Protein AF-A0A3D0N4N7-F1 (afdb_monomer_lite)

Structure (mmCIF, N/CA/C/O backbone):
data_AF-A0A3D0N4N7-F1
#
_entry.id   AF-A0A3D0N4N7-F1
#
loop_
_atom_site.group_PDB
_atom_site.id
_atom_site.type_symbol
_atom_site.label_atom_id
_atom_site.label_alt_id
_atom_site.label_comp_id
_atom_site.label_asym_id
_atom_site.label_entity_id
_atom_site.label_seq_id
_atom_site.pdbx_PDB_ins_code
_atom_site.Cartn_x
_atom_site.Cartn_y
_atom_site.Cartn_z
_at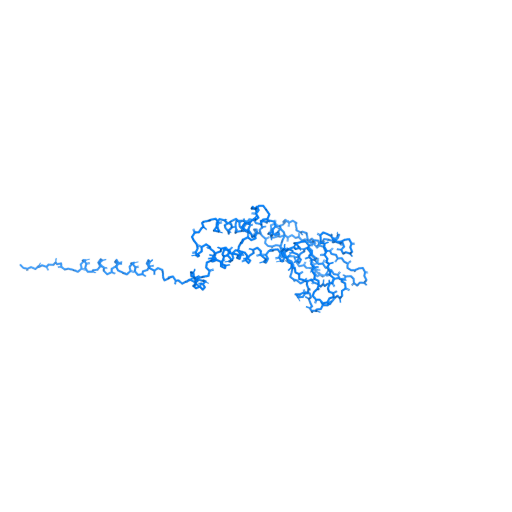om_site.occupancy
_atom_site.B_iso_or_equiv
_atom_site.auth_seq_id
_atom_site.auth_comp_id
_atom_site.auth_asym_id
_atom_site.auth_atom_id
_atom_site.pdbx_PDB_model_num
ATOM 1 N N . MET A 1 1 ? -36.348 54.448 50.457 1.00 44.03 1 MET A N 1
ATOM 2 C CA . MET A 1 1 ? -36.789 53.595 49.331 1.00 44.03 1 MET A CA 1
ATOM 3 C C . MET A 1 1 ? -35.968 53.940 48.103 1.00 44.03 1 MET A C 1
ATOM 5 O O . MET A 1 1 ? -36.076 55.054 47.623 1.00 44.03 1 MET A O 1
ATOM 9 N N . THR A 1 2 ? -35.112 53.029 47.652 1.00 40.22 2 THR A N 1
ATOM 10 C CA . THR A 1 2 ? -34.772 52.789 46.236 1.00 40.22 2 THR A CA 1
ATOM 11 C C . THR A 1 2 ? -33.813 51.602 46.227 1.00 40.22 2 THR A C 1
ATOM 13 O O . THR A 1 2 ? -32.597 51.731 46.335 1.00 40.22 2 THR A O 1
ATOM 16 N N . THR A 1 3 ? -34.396 50.410 46.176 1.00 48.34 3 THR A N 1
ATOM 17 C CA . THR A 1 3 ? -33.722 49.136 45.929 1.00 48.34 3 THR A CA 1
ATOM 18 C C . THR A 1 3 ? -33.143 49.154 44.516 1.00 48.34 3 THR A C 1
ATOM 20 O O . THR A 1 3 ? -33.767 48.731 43.548 1.00 48.34 3 THR A O 1
ATOM 23 N N . ARG A 1 4 ? -31.931 49.691 44.369 1.00 50.34 4 ARG A N 1
ATOM 24 C CA . ARG A 1 4 ? -31.127 49.483 43.166 1.00 50.34 4 ARG A CA 1
ATOM 25 C C . ARG A 1 4 ? -30.408 48.152 43.320 1.00 50.34 4 ARG A C 1
ATOM 27 O O . ARG A 1 4 ? -29.352 48.123 43.929 1.00 50.34 4 ARG A O 1
ATOM 34 N N . TRP A 1 5 ? -31.000 47.091 42.782 1.00 53.88 5 TRP A N 1
ATOM 35 C CA . TRP A 1 5 ? -30.352 45.943 42.127 1.00 53.88 5 TRP A CA 1
ATOM 36 C C . TRP A 1 5 ? -31.474 45.070 41.555 1.00 53.88 5 TRP A C 1
ATOM 38 O O . TRP A 1 5 ? -32.368 44.668 42.295 1.00 53.88 5 TRP A O 1
ATOM 48 N N . PRO A 1 6 ? -31.482 44.852 40.228 1.00 51.19 6 PRO A N 1
ATOM 49 C CA . PRO A 1 6 ? -31.057 43.525 39.777 1.00 51.19 6 PRO A CA 1
ATOM 50 C C . PRO A 1 6 ? -30.311 43.522 38.430 1.00 51.19 6 PRO A C 1
ATOM 52 O O . PRO A 1 6 ? -30.148 42.474 37.821 1.00 51.19 6 PRO A O 1
ATOM 55 N N . CYS A 1 7 ? -29.826 44.666 37.935 1.00 50.75 7 CYS A N 1
ATOM 56 C CA . CYS A 1 7 ? -29.287 44.727 36.567 1.00 50.75 7 CYS A CA 1
ATOM 57 C C . CYS A 1 7 ? -27.963 43.947 36.390 1.00 50.75 7 CYS A C 1
ATOM 59 O O . CYS A 1 7 ? -27.693 43.394 35.331 1.00 50.75 7 CYS A O 1
ATOM 61 N N . ARG A 1 8 ? -27.139 43.837 37.445 1.00 48.47 8 ARG A N 1
ATOM 62 C CA . ARG A 1 8 ? -25.826 43.167 37.364 1.00 48.47 8 ARG A CA 1
ATOM 63 C C . ARG A 1 8 ? -25.894 41.638 37.426 1.00 48.47 8 ARG A C 1
ATOM 65 O O . ARG A 1 8 ? -25.083 40.982 36.785 1.00 48.47 8 ARG A O 1
ATOM 72 N N . ILE A 1 9 ? -26.862 41.079 38.154 1.00 53.75 9 ILE A N 1
ATOM 73 C CA . ILE A 1 9 ? -27.014 39.621 38.297 1.00 53.75 9 ILE A CA 1
ATOM 74 C C . ILE A 1 9 ? -27.628 39.026 37.023 1.00 53.75 9 ILE A C 1
ATOM 76 O O . ILE A 1 9 ? -27.173 37.989 36.549 1.00 53.75 9 ILE A O 1
ATOM 80 N N . VAL A 1 10 ? -28.588 39.729 36.413 1.00 54.16 10 VAL A N 1
ATOM 81 C CA . VAL A 1 10 ? -29.215 39.307 35.149 1.00 54.16 10 VAL A CA 1
ATOM 82 C C . VAL A 1 10 ? -28.202 39.304 33.996 1.00 54.16 10 VAL A C 1
ATOM 84 O O . VAL A 1 10 ? -28.162 38.345 33.229 1.00 54.16 10 VAL A O 1
ATOM 87 N N . CYS A 1 11 ? -27.316 40.306 33.912 1.00 53.16 11 CYS A N 1
ATOM 88 C CA . CYS A 1 11 ? -26.261 40.330 32.892 1.00 53.16 11 CYS A CA 1
ATOM 89 C C . CYS A 1 11 ? -25.220 39.212 33.069 1.00 53.16 11 CYS A C 1
ATOM 91 O O . CYS A 1 11 ? -24.788 38.631 32.078 1.00 53.16 11 CYS A O 1
ATOM 93 N N . ALA A 1 12 ? -24.830 38.880 34.304 1.00 56.22 12 ALA A N 1
ATOM 94 C CA . ALA A 1 12 ? -23.861 37.810 34.557 1.00 56.22 12 ALA A CA 1
ATOM 95 C C . ALA A 1 12 ? -24.427 36.416 34.227 1.00 56.22 12 ALA A C 1
ATOM 97 O O . ALA A 1 12 ? -23.729 35.593 33.638 1.00 56.22 12 ALA A O 1
ATOM 98 N N . ALA A 1 13 ? -25.703 36.169 34.544 1.00 58.28 13 ALA A N 1
ATOM 99 C CA . ALA A 1 13 ? -26.378 34.917 34.206 1.00 58.28 13 ALA A CA 1
ATOM 100 C C . ALA A 1 13 ? -26.567 34.747 32.687 1.00 58.28 13 ALA A C 1
ATOM 102 O O . ALA A 1 13 ? -26.353 33.656 32.162 1.00 58.28 13 ALA A O 1
ATOM 103 N N . ALA A 1 14 ? -26.894 35.828 31.969 1.00 58.44 14 ALA A N 1
ATOM 104 C CA . ALA A 1 14 ? -27.000 35.809 30.511 1.00 58.44 14 ALA A CA 1
ATOM 105 C C . ALA A 1 14 ? -25.645 35.531 29.834 1.00 58.44 14 ALA A C 1
ATOM 107 O O . ALA A 1 14 ? -25.578 34.734 28.904 1.00 58.44 14 ALA A O 1
ATOM 108 N N . LEU A 1 15 ? -24.552 36.117 30.337 1.00 56.00 15 LEU A N 1
ATOM 109 C CA . LEU A 1 15 ? -23.195 35.857 29.839 1.00 56.00 15 LEU A CA 1
ATOM 110 C C . LEU A 1 15 ? -22.734 34.413 30.090 1.00 56.00 15 LEU A C 1
ATOM 112 O O . LEU A 1 15 ? -22.117 33.821 29.212 1.00 56.00 15 LEU A O 1
ATOM 116 N N . LEU A 1 16 ? -23.065 33.822 31.242 1.00 56.88 16 LEU A N 1
ATOM 117 C CA . LEU A 1 16 ? -22.752 32.417 31.537 1.00 56.88 16 LEU A CA 1
ATOM 118 C C . LEU A 1 16 ? -23.559 31.439 30.672 1.00 56.88 16 LEU A C 1
ATOM 120 O O . LEU A 1 16 ? -23.000 30.450 30.209 1.00 56.88 16 LEU A O 1
ATOM 124 N N . ALA A 1 17 ? -24.836 31.727 30.403 1.00 57.81 17 ALA A N 1
ATOM 125 C CA . ALA A 1 17 ? -25.653 30.917 29.498 1.00 57.81 17 ALA A CA 1
ATOM 126 C C . ALA A 1 17 ? -25.141 30.986 28.050 1.00 57.81 17 ALA A C 1
ATOM 128 O O . ALA A 1 17 ? -25.049 29.961 27.381 1.00 57.81 17 ALA A O 1
ATOM 129 N N . ILE A 1 18 ? -24.733 32.178 27.602 1.00 58.19 18 ILE A N 1
ATOM 130 C CA . ILE A 1 18 ? -24.148 32.401 26.276 1.00 58.19 18 ILE A CA 1
ATOM 131 C C . ILE A 1 18 ? -22.786 31.688 26.145 1.00 58.19 18 ILE A C 1
ATOM 133 O O . ILE A 1 18 ? -22.524 31.038 25.136 1.00 58.19 18 ILE A O 1
ATOM 137 N N . LEU A 1 19 ? -21.935 31.727 27.176 1.00 55.38 19 LEU A N 1
ATOM 138 C CA . LEU A 1 19 ? -20.660 30.995 27.193 1.00 55.38 19 LEU A CA 1
ATOM 139 C C . LEU A 1 19 ? -20.851 29.471 27.248 1.00 55.38 19 LEU A C 1
ATOM 141 O O . LEU A 1 19 ? -20.114 28.747 26.583 1.00 55.38 19 LEU A O 1
ATOM 145 N N . ALA A 1 20 ? -21.862 28.978 27.970 1.00 54.50 20 ALA A N 1
ATOM 146 C CA . ALA A 1 20 ? -22.206 27.557 27.986 1.00 54.50 20 ALA A CA 1
ATOM 147 C C . ALA A 1 20 ? -22.696 27.063 26.612 1.00 54.50 20 ALA A C 1
ATOM 149 O O . ALA A 1 20 ? -22.352 25.954 26.212 1.00 54.50 20 ALA A O 1
ATOM 150 N N . SER A 1 21 ? -23.420 27.896 25.853 1.00 51.69 21 SER A N 1
ATOM 151 C CA . SER A 1 21 ? -23.828 27.563 24.480 1.00 51.69 21 SER A CA 1
ATOM 152 C C . SER A 1 21 ? -22.679 27.551 23.465 1.00 51.69 21 SER A C 1
ATOM 154 O O . SER A 1 21 ? -22.793 26.854 22.467 1.00 51.69 21 SER A O 1
ATOM 156 N N . TYR A 1 22 ? -21.562 28.248 23.715 1.00 53.19 22 TYR A N 1
ATOM 157 C CA . TYR A 1 22 ? -20.349 28.118 22.888 1.00 53.19 22 TYR A CA 1
ATOM 158 C C . TYR A 1 22 ? -19.451 26.947 23.318 1.00 53.19 22 TYR A C 1
ATOM 160 O O . TYR A 1 22 ? -18.655 26.462 22.518 1.00 53.19 22 TYR A O 1
ATOM 168 N N . ALA A 1 23 ? -19.558 26.496 24.574 1.00 49.31 23 ALA A N 1
ATOM 169 C CA . ALA A 1 23 ? -18.849 25.318 25.080 1.00 49.31 23 ALA A CA 1
ATOM 170 C C . ALA A 1 23 ? -19.520 23.998 24.666 1.00 49.31 23 ALA A C 1
ATOM 172 O O . ALA A 1 23 ? -18.853 22.968 24.583 1.00 49.31 23 ALA A O 1
ATOM 173 N N . ALA A 1 24 ? -20.816 24.033 24.355 1.00 49.53 24 ALA A N 1
ATOM 174 C CA . ALA A 1 24 ? -21.457 23.014 23.543 1.00 49.53 24 ALA A CA 1
ATOM 175 C C . ALA A 1 24 ? -21.013 23.219 22.090 1.00 49.53 24 ALA A C 1
ATOM 177 O O . ALA A 1 24 ? -21.768 23.718 21.261 1.00 49.53 24 ALA A O 1
ATOM 178 N N . ALA A 1 25 ? -19.760 22.870 21.790 1.00 50.31 25 ALA A N 1
ATOM 179 C CA . ALA A 1 25 ? -19.397 22.546 20.424 1.00 50.31 25 ALA A CA 1
ATOM 180 C C . ALA A 1 25 ? -20.444 21.533 19.958 1.00 50.31 25 ALA A C 1
ATOM 182 O O . ALA A 1 25 ? -20.519 20.440 20.524 1.00 50.31 25 ALA A O 1
ATOM 183 N N . GLU A 1 26 ? -21.311 21.927 19.021 1.00 50.59 26 GLU A N 1
ATOM 184 C CA . GLU A 1 26 ? -22.154 20.963 18.332 1.00 50.59 26 GLU A CA 1
ATOM 185 C C . GLU A 1 26 ? -21.214 19.839 17.910 1.00 50.59 26 GLU A C 1
ATOM 187 O O . GLU A 1 26 ? -20.195 20.078 17.250 1.00 50.59 26 GLU A O 1
ATOM 192 N N . GLU A 1 27 ? -21.494 18.622 18.379 1.00 54.19 27 GLU A N 1
ATOM 193 C CA . GLU A 1 27 ? -20.862 17.454 17.805 1.00 54.19 27 GLU A CA 1
ATOM 194 C C . GLU A 1 27 ? -21.271 17.488 16.334 1.00 54.19 27 GLU A C 1
ATOM 196 O O . GLU A 1 27 ? -22.386 17.131 15.966 1.00 54.19 27 GLU A O 1
ATOM 201 N N . HIS A 1 28 ? -20.391 18.021 15.496 1.00 50.59 28 HIS A N 1
ATOM 202 C CA . HIS A 1 28 ? -20.440 17.886 14.057 1.00 50.59 28 HIS A CA 1
ATOM 203 C C . HIS A 1 28 ? -19.589 16.661 13.758 1.00 50.59 28 HIS A C 1
ATOM 205 O O . HIS A 1 28 ? -18.396 16.806 13.468 1.00 50.59 28 HIS A O 1
ATOM 211 N N . PRO A 1 29 ? -20.118 15.434 13.933 1.00 57.00 29 PRO A N 1
ATOM 212 C CA . PRO A 1 29 ? -19.314 14.259 13.717 1.00 57.00 29 PRO A CA 1
ATOM 213 C C . PRO A 1 29 ? -18.920 14.256 12.241 1.00 57.00 29 PRO A C 1
ATOM 215 O O . PRO A 1 29 ? -19.740 14.101 11.341 1.00 57.00 29 PRO A O 1
ATOM 218 N N . VAL A 1 30 ? -17.623 14.445 12.000 1.00 60.00 30 VAL A N 1
ATOM 219 C CA . VAL A 1 30 ? -16.996 14.382 10.671 1.00 60.00 30 VAL A CA 1
ATOM 220 C C . VAL A 1 30 ? -17.143 12.968 10.063 1.00 60.00 30 VAL A C 1
ATOM 222 O O . VAL A 1 30 ? -16.900 12.767 8.877 1.00 60.00 30 VAL A O 1
ATOM 225 N N . TYR A 1 31 ? -17.622 11.996 10.852 1.00 56.41 31 TYR A N 1
ATOM 226 C CA . TYR A 1 31 ? -17.944 10.628 10.455 1.00 56.41 31 TYR A CA 1
ATOM 227 C C . TYR A 1 31 ? -19.399 10.269 10.787 1.00 56.41 31 TYR A C 1
ATOM 229 O O . TYR A 1 31 ? -19.929 10.679 11.814 1.00 56.41 31 TYR A O 1
ATOM 237 N N . THR A 1 32 ? -20.034 9.454 9.938 1.00 63.34 32 THR A N 1
ATOM 238 C CA . THR A 1 32 ? -21.348 8.828 10.189 1.00 63.34 32 THR A CA 1
ATOM 239 C C . THR A 1 32 ? -21.446 8.248 11.599 1.00 63.34 32 THR A C 1
ATOM 241 O O . THR A 1 32 ? -20.482 7.641 12.071 1.00 63.34 32 THR A O 1
ATOM 244 N N . ALA A 1 33 ? -22.620 8.378 12.225 1.00 78.88 33 ALA A N 1
ATOM 245 C CA . ALA A 1 33 ? -22.931 7.749 13.505 1.00 78.88 33 ALA A CA 1
ATOM 246 C C . ALA A 1 33 ? -22.486 6.274 13.519 1.00 78.88 33 ALA A C 1
ATOM 248 O O . ALA A 1 33 ? -22.749 5.522 12.577 1.00 78.88 33 ALA A O 1
ATOM 249 N N . ILE A 1 34 ? -21.773 5.884 14.575 1.00 89.12 34 ILE A N 1
ATOM 250 C CA . ILE A 1 34 ? -21.367 4.499 14.808 1.00 89.12 34 ILE A CA 1
ATOM 251 C C . ILE A 1 34 ? -22.585 3.742 15.315 1.00 89.12 34 ILE A C 1
ATOM 253 O O . ILE A 1 34 ? -23.206 4.167 16.284 1.00 89.12 34 ILE A O 1
ATOM 257 N N . ASP A 1 35 ? -22.924 2.639 14.652 1.00 90.94 35 ASP A N 1
ATOM 258 C CA . ASP A 1 35 ? -24.013 1.764 15.072 1.00 90.94 35 ASP A CA 1
ATOM 259 C C . ASP A 1 35 ? -23.488 0.788 16.138 1.00 90.94 35 ASP A C 1
ATOM 261 O O . ASP A 1 35 ? -22.668 -0.076 15.804 1.00 90.94 35 ASP A O 1
ATOM 265 N N . PRO A 1 36 ? -23.933 0.880 17.407 1.00 88.12 36 PRO A N 1
ATOM 266 C CA . PRO A 1 36 ? -23.475 -0.027 18.456 1.00 88.12 36 PRO A CA 1
ATOM 267 C C . PRO A 1 36 ? -23.770 -1.499 18.143 1.00 88.12 36 PRO A C 1
ATOM 269 O O . PRO A 1 36 ? -23.021 -2.375 18.579 1.00 88.12 36 PRO A O 1
ATOM 272 N N . ALA A 1 37 ? -24.810 -1.786 17.347 1.00 94.19 37 ALA A N 1
ATOM 273 C CA . ALA A 1 37 ? -25.149 -3.148 16.941 1.00 94.19 37 ALA A CA 1
ATOM 274 C C . ALA A 1 37 ? -24.094 -3.774 16.010 1.00 94.19 37 ALA A C 1
ATOM 276 O O . ALA A 1 37 ? -24.042 -4.994 15.879 1.00 94.19 37 ALA A O 1
ATOM 277 N N . LYS A 1 38 ? -23.222 -2.956 15.403 1.00 95.62 38 LYS A N 1
ATOM 278 C CA . LYS A 1 38 ? -22.155 -3.384 14.484 1.00 95.62 38 LYS A CA 1
ATOM 279 C C . LYS A 1 38 ? -20.774 -3.452 15.127 1.00 95.62 38 LYS A C 1
ATOM 281 O O . LYS A 1 38 ? -19.783 -3.592 14.417 1.00 95.62 38 LYS A O 1
ATOM 286 N N . THR A 1 39 ? -20.685 -3.377 16.455 1.00 95.69 39 THR A N 1
ATOM 287 C CA . THR A 1 39 ? -19.398 -3.393 17.173 1.00 95.69 39 THR A CA 1
ATOM 288 C C . THR A 1 39 ? -18.509 -4.567 16.750 1.00 95.69 39 THR A C 1
ATOM 290 O O . THR A 1 39 ? -17.358 -4.345 16.384 1.00 95.69 39 THR A O 1
ATOM 293 N N . ALA A 1 40 ? -19.070 -5.778 16.659 1.00 97.44 40 ALA A N 1
ATOM 294 C CA . ALA A 1 40 ? -18.336 -6.963 16.210 1.00 97.44 40 ALA A CA 1
ATOM 295 C C . ALA A 1 40 ? -17.802 -6.842 14.765 1.00 97.44 40 ALA A C 1
ATOM 297 O O . ALA A 1 40 ? -16.711 -7.321 14.468 1.00 97.44 40 ALA A O 1
ATOM 298 N N . GLU A 1 41 ? -18.529 -6.170 13.862 1.00 97.38 41 GLU A N 1
ATOM 299 C CA . GLU A 1 41 ? -18.053 -5.915 12.493 1.00 97.38 41 GLU A CA 1
ATOM 300 C C . GLU A 1 41 ? -16.849 -4.959 12.494 1.00 97.38 41 GLU A C 1
ATOM 302 O O . GLU A 1 41 ? -15.910 -5.139 11.719 1.00 97.38 41 GLU A O 1
ATOM 307 N N . TYR A 1 42 ? -16.859 -3.939 13.360 1.00 97.25 42 TYR A N 1
ATOM 308 C CA . TYR A 1 42 ? -15.752 -2.985 13.469 1.00 97.25 42 TYR A CA 1
ATOM 309 C C . TYR A 1 42 ? -14.501 -3.611 14.079 1.00 97.25 42 TYR A C 1
ATOM 311 O O . TYR A 1 42 ? -13.403 -3.326 13.606 1.00 97.25 42 TYR A O 1
ATOM 319 N N . GLU A 1 43 ? -14.663 -4.466 15.089 1.00 98.00 43 GLU A N 1
ATOM 320 C CA . GLU A 1 43 ? -13.559 -5.232 15.672 1.00 98.00 43 GLU A CA 1
ATOM 321 C C . GLU A 1 43 ? -12.969 -6.200 14.641 1.00 98.00 43 GLU A C 1
ATOM 323 O O . GLU A 1 43 ? -11.756 -6.195 14.426 1.00 98.00 43 GLU A O 1
ATOM 328 N N . SER A 1 44 ? -13.821 -6.931 13.911 1.00 98.25 44 SER A N 1
ATOM 329 C CA . SER A 1 44 ? -13.375 -7.851 12.860 1.00 98.25 44 SER A CA 1
ATOM 330 C C . SER A 1 44 ? -12.614 -7.137 11.736 1.00 98.25 44 SER A C 1
ATOM 332 O O . SER A 1 44 ? -11.565 -7.601 11.288 1.00 98.25 44 SER A O 1
ATOM 334 N N . ALA A 1 45 ? -13.060 -5.941 11.336 1.00 97.38 45 ALA A N 1
ATOM 335 C CA . ALA A 1 45 ? -12.398 -5.145 10.301 1.00 97.38 45 ALA A CA 1
ATOM 336 C C . ALA A 1 45 ? -10.956 -4.723 10.654 1.00 97.38 45 ALA A C 1
ATOM 338 O O . ALA A 1 45 ? -10.180 -4.376 9.757 1.00 97.38 45 ALA A O 1
ATOM 339 N N . VAL A 1 46 ? -10.586 -4.728 11.939 1.00 98.38 46 VAL A N 1
ATOM 340 C CA . VAL A 1 46 ? -9.245 -4.340 12.400 1.00 98.38 46 VAL A CA 1
ATOM 341 C C . VAL A 1 46 ? -8.401 -5.514 12.888 1.00 98.38 46 VAL A C 1
ATOM 343 O O . VAL A 1 46 ? -7.211 -5.317 13.123 1.00 98.38 46 VAL A O 1
ATOM 346 N N . GLU A 1 47 ? -8.948 -6.730 12.979 1.00 98.38 47 GLU A N 1
ATOM 347 C CA . GLU A 1 47 ? -8.238 -7.923 13.473 1.00 98.38 47 GLU A CA 1
ATOM 348 C C . GLU A 1 47 ? -6.853 -8.085 12.841 1.00 98.38 47 GLU A C 1
ATOM 350 O O . GLU A 1 47 ? -5.855 -8.242 13.544 1.00 98.38 47 GLU A O 1
ATOM 355 N N . ARG A 1 48 ? -6.769 -7.967 11.509 1.00 98.38 48 ARG A N 1
ATOM 356 C CA . ARG A 1 48 ? -5.510 -8.156 10.781 1.00 98.38 48 ARG A CA 1
ATOM 357 C C . ARG A 1 48 ? -4.443 -7.138 11.170 1.00 98.38 48 ARG A C 1
ATOM 359 O O . ARG A 1 48 ? -3.314 -7.542 11.415 1.00 98.38 48 ARG A O 1
ATOM 366 N N . VAL A 1 49 ? -4.778 -5.845 11.213 1.00 98.38 49 VAL A N 1
ATOM 367 C CA . VAL A 1 49 ? -3.804 -4.792 11.562 1.00 98.38 49 VAL A CA 1
ATOM 368 C C . VAL A 1 49 ? -3.450 -4.836 13.048 1.00 98.38 49 VAL A C 1
ATOM 370 O O . VAL A 1 49 ? -2.314 -4.576 13.427 1.00 98.38 49 VAL A O 1
ATOM 373 N N . MET A 1 50 ? -4.400 -5.240 13.890 1.00 98.56 50 MET A N 1
ATOM 374 C CA . MET A 1 50 ? -4.191 -5.398 15.324 1.00 98.56 50 MET A CA 1
ATOM 375 C C . MET A 1 50 ? -3.296 -6.585 15.676 1.00 98.56 50 MET A C 1
ATOM 377 O O . MET A 1 50 ? -2.583 -6.523 16.675 1.00 98.56 50 MET A O 1
ATOM 381 N N . ALA A 1 51 ? -3.301 -7.630 14.847 1.00 98.44 51 ALA A N 1
ATOM 382 C CA . ALA A 1 51 ? -2.418 -8.782 14.986 1.00 98.44 51 ALA A CA 1
ATOM 383 C C . ALA A 1 51 ? -0.963 -8.504 14.559 1.00 98.44 51 ALA A C 1
ATOM 385 O O . ALA A 1 51 ? -0.079 -9.287 14.899 1.00 98.44 51 ALA A O 1
ATOM 386 N N . MET A 1 52 ? -0.699 -7.416 13.828 1.00 98.44 52 MET A N 1
ATOM 387 C CA . MET A 1 52 ? 0.653 -7.033 13.405 1.00 98.44 52 MET A CA 1
ATOM 388 C C . MET A 1 52 ? 1.446 -6.417 14.557 1.00 98.44 52 MET A C 1
ATOM 390 O O . MET A 1 52 ? 0.885 -5.730 15.418 1.00 98.44 52 MET A O 1
ATOM 394 N N . SER A 1 53 ? 2.773 -6.554 14.534 1.00 98.62 53 SER A N 1
ATOM 395 C CA . SER A 1 53 ? 3.625 -5.688 15.359 1.00 98.62 53 SER A CA 1
ATOM 396 C C . SER A 1 53 ? 3.509 -4.226 14.900 1.00 98.62 53 SER A C 1
ATOM 398 O O . SER A 1 53 ? 3.031 -3.939 13.800 1.00 98.62 53 SER A O 1
ATOM 400 N N . ASP A 1 54 ? 3.919 -3.273 15.741 1.00 98.56 54 ASP A N 1
ATOM 401 C CA . ASP A 1 54 ? 3.973 -1.862 15.326 1.00 98.56 54 ASP A CA 1
ATOM 402 C C . ASP A 1 54 ? 4.915 -1.672 14.130 1.00 98.56 54 ASP A C 1
ATOM 404 O O . ASP A 1 54 ? 4.583 -0.950 13.196 1.00 98.56 54 ASP A O 1
ATOM 408 N N . GLU A 1 55 ? 6.047 -2.377 14.120 1.00 97.75 55 GLU A N 1
ATOM 409 C CA . GLU A 1 55 ? 7.011 -2.357 13.019 1.00 97.75 55 GLU A CA 1
ATOM 410 C C . GLU A 1 55 ? 6.415 -2.913 11.717 1.00 97.75 55 GLU A C 1
ATOM 412 O O . GLU A 1 55 ? 6.506 -2.261 10.677 1.00 97.75 55 GLU A O 1
ATOM 417 N N . GLU A 1 56 ? 5.741 -4.068 11.769 1.00 98.00 56 GLU A N 1
ATOM 418 C CA . GLU A 1 56 ? 5.094 -4.670 10.597 1.00 98.00 56 GLU A CA 1
ATOM 419 C C . GLU A 1 56 ? 4.009 -3.742 10.042 1.00 98.00 56 GLU A C 1
ATOM 421 O O . GLU A 1 56 ? 4.010 -3.449 8.847 1.00 98.00 56 GLU A O 1
ATOM 426 N N . MET A 1 57 ? 3.127 -3.212 10.894 1.00 98.25 57 MET A N 1
ATOM 427 C CA . MET A 1 57 ? 2.101 -2.252 10.476 1.00 98.25 57 MET A CA 1
ATOM 428 C C . MET A 1 57 ? 2.731 -1.021 9.812 1.00 98.25 57 MET A C 1
ATOM 430 O O . MET A 1 57 ? 2.300 -0.603 8.735 1.00 98.25 57 MET A O 1
ATOM 434 N N . LEU A 1 58 ? 3.754 -0.434 10.439 1.00 97.12 58 LEU A N 1
ATOM 435 C CA . LEU A 1 58 ? 4.401 0.776 9.938 1.00 97.12 58 LEU A CA 1
ATOM 436 C C . LEU A 1 58 ? 5.227 0.526 8.672 1.00 97.12 58 LEU A C 1
ATOM 438 O O . LEU A 1 58 ? 5.476 1.483 7.938 1.00 97.12 58 LEU A O 1
ATOM 442 N N . SER A 1 59 ? 5.622 -0.714 8.370 1.00 95.75 59 SER A N 1
ATOM 443 C CA . SER A 1 59 ? 6.319 -1.059 7.120 1.00 95.75 59 SER A CA 1
ATOM 444 C C . SER A 1 59 ? 5.466 -0.799 5.868 1.00 95.75 59 SER A C 1
ATOM 446 O O . SER A 1 59 ? 6.009 -0.465 4.819 1.00 95.75 59 SER A O 1
ATOM 448 N N . TYR A 1 60 ? 4.131 -0.813 5.997 1.00 96.69 60 TYR A N 1
ATOM 449 C CA . TYR A 1 60 ? 3.202 -0.431 4.925 1.00 96.69 60 TYR A CA 1
ATOM 450 C C . TYR A 1 60 ? 3.140 1.087 4.678 1.00 96.69 60 TYR A C 1
ATOM 452 O O . TYR A 1 60 ? 2.424 1.546 3.786 1.00 96.69 60 TYR A O 1
ATOM 460 N N . TYR A 1 61 ? 3.867 1.894 5.455 1.00 93.88 61 TYR A N 1
ATOM 461 C CA . TYR A 1 61 ? 4.070 3.308 5.160 1.00 93.88 61 TYR A CA 1
ATOM 462 C C . TYR A 1 61 ? 5.444 3.488 4.480 1.00 93.88 61 TYR A C 1
ATOM 464 O O . TYR A 1 61 ? 6.466 3.461 5.175 1.00 93.88 61 TYR A O 1
ATOM 472 N N . PRO A 1 62 ? 5.486 3.642 3.142 1.00 90.69 62 PRO A N 1
ATOM 473 C CA . PRO A 1 62 ? 6.717 3.597 2.352 1.00 90.69 62 PRO A CA 1
ATOM 474 C C . PRO A 1 62 ? 7.600 4.823 2.594 1.00 90.69 62 PRO A C 1
ATOM 476 O O . PRO A 1 62 ? 7.092 5.935 2.703 1.00 90.69 62 PRO A O 1
ATOM 479 N N . GLU A 1 63 ? 8.921 4.634 2.620 1.00 87.06 63 GLU A N 1
ATOM 480 C CA . GLU A 1 63 ? 9.900 5.710 2.869 1.00 87.06 63 GLU A CA 1
ATOM 481 C C . GLU A 1 63 ? 9.900 6.799 1.796 1.00 87.06 63 GLU A C 1
ATOM 483 O O . GLU A 1 63 ? 10.089 7.976 2.087 1.00 87.06 63 GLU A O 1
ATOM 488 N N . LEU A 1 64 ? 9.636 6.411 0.551 1.00 85.69 64 LEU A N 1
ATOM 489 C CA . LEU A 1 64 ? 9.453 7.331 -0.559 1.00 85.69 64 LEU A CA 1
ATOM 490 C C . LEU A 1 64 ? 7.963 7.516 -0.853 1.00 85.69 64 LEU A C 1
ATOM 492 O O . LEU A 1 64 ? 7.156 6.629 -0.555 1.00 85.69 64 LEU A O 1
ATOM 496 N N . PRO A 1 65 ? 7.565 8.646 -1.465 1.00 85.56 65 PRO A N 1
ATOM 497 C CA . PRO A 1 65 ? 6.225 8.776 -2.013 1.00 85.56 65 PRO A CA 1
ATOM 498 C C . PRO A 1 65 ? 5.888 7.658 -2.993 1.00 85.56 65 PRO A C 1
ATOM 500 O O . PRO A 1 65 ? 6.737 6.924 -3.482 1.00 85.56 65 PRO A O 1
ATOM 503 N N . PHE A 1 66 ? 4.617 7.541 -3.327 1.00 89.50 66 PHE A N 1
ATOM 504 C CA . PHE A 1 66 ? 4.152 6.510 -4.239 1.00 89.50 66 PHE A CA 1
ATOM 505 C C . PHE A 1 66 ? 3.912 7.063 -5.643 1.00 89.50 66 PHE A C 1
ATOM 507 O O . PHE A 1 66 ? 3.663 8.254 -5.839 1.00 89.50 66 PHE A O 1
ATOM 514 N N . ILE A 1 67 ? 3.918 6.164 -6.623 1.00 89.00 67 ILE A N 1
ATOM 515 C CA . ILE A 1 67 ? 3.519 6.456 -7.998 1.00 89.00 67 ILE A CA 1
ATOM 516 C C . ILE A 1 67 ? 2.087 5.960 -8.195 1.00 89.00 67 ILE A C 1
ATOM 518 O O . ILE A 1 67 ? 1.692 4.939 -7.646 1.00 89.00 67 ILE A O 1
ATOM 522 N N . ILE A 1 68 ? 1.271 6.735 -8.915 1.00 88.56 68 ILE A N 1
ATOM 523 C CA . ILE A 1 68 ? -0.150 6.425 -9.153 1.00 88.56 68 ILE A CA 1
ATOM 524 C C . ILE A 1 68 ? -0.353 5.695 -10.477 1.00 88.56 68 ILE A C 1
ATOM 526 O O . ILE A 1 68 ? -1.184 4.788 -10.567 1.00 88.56 68 ILE A O 1
ATOM 530 N N . TYR A 1 69 ? 0.365 6.129 -11.506 1.00 90.62 69 TYR A N 1
ATOM 531 C CA . TYR A 1 69 ? 0.181 5.667 -12.872 1.00 90.62 69 TYR A CA 1
ATOM 532 C C . TYR A 1 69 ? 1.335 4.753 -13.243 1.00 90.62 69 TYR A C 1
ATOM 534 O O . TYR A 1 69 ? 2.489 5.174 -13.281 1.00 90.62 69 TYR A O 1
ATOM 542 N N . THR A 1 70 ? 1.035 3.482 -13.484 1.00 92.69 70 THR A N 1
ATOM 543 C CA . THR A 1 70 ? 2.022 2.495 -13.925 1.00 92.69 70 THR A CA 1
ATOM 544 C C . THR A 1 70 ? 1.318 1.439 -14.759 1.00 92.69 70 THR A C 1
ATOM 546 O O . THR A 1 70 ? 0.355 0.808 -14.322 1.00 92.69 70 THR A O 1
ATOM 549 N N . GLU A 1 71 ? 1.780 1.280 -15.993 1.00 94.19 71 GLU A N 1
ATOM 550 C CA . GLU A 1 71 ? 1.268 0.283 -16.927 1.00 94.19 71 GLU A CA 1
ATOM 551 C C . GLU A 1 71 ? 1.829 -1.104 -16.609 1.00 94.19 71 GLU A C 1
ATOM 553 O O . GLU A 1 71 ? 2.887 -1.241 -15.991 1.00 94.19 71 GLU A O 1
ATOM 558 N N . CYS A 1 72 ? 1.133 -2.148 -17.056 1.00 95.69 72 CYS A N 1
ATOM 559 C CA . CYS A 1 72 ? 1.652 -3.505 -16.965 1.00 95.69 72 CYS A CA 1
ATOM 560 C C . CYS A 1 72 ? 2.781 -3.689 -17.993 1.00 95.69 72 CYS A C 1
ATOM 562 O O . CYS A 1 72 ? 2.499 -3.555 -19.184 1.00 95.69 72 CYS A O 1
ATOM 564 N N . PRO A 1 73 ? 4.003 -4.074 -17.578 1.00 95.31 73 PRO A N 1
ATOM 565 C CA . PRO A 1 73 ? 5.128 -4.259 -18.498 1.00 95.31 73 PRO A CA 1
ATOM 566 C C . PRO A 1 73 ? 4.946 -5.442 -19.462 1.00 95.31 73 PRO A C 1
ATOM 568 O O . PRO A 1 73 ? 5.694 -5.559 -20.423 1.00 95.31 73 PRO A O 1
ATOM 571 N N . ASN A 1 74 ? 3.962 -6.317 -19.214 1.00 96.00 74 ASN A N 1
ATOM 572 C CA . ASN A 1 74 ? 3.683 -7.482 -20.054 1.00 96.00 74 ASN A CA 1
ATOM 573 C C . ASN A 1 74 ? 2.684 -7.198 -21.184 1.00 96.00 74 ASN A C 1
ATOM 575 O O . ASN A 1 74 ? 2.892 -7.628 -22.309 1.00 96.00 74 ASN A O 1
ATOM 579 N N . CYS A 1 75 ? 1.559 -6.538 -20.883 1.00 94.81 75 CYS A N 1
ATOM 580 C CA . CYS A 1 75 ? 0.457 -6.396 -21.845 1.00 94.81 75 CYS A CA 1
ATOM 581 C C . CYS A 1 75 ? 0.105 -4.958 -22.212 1.00 94.81 75 CYS A C 1
ATOM 583 O O . CYS A 1 75 ? -0.708 -4.772 -23.112 1.00 94.81 75 CYS A O 1
ATOM 585 N N . TYR A 1 76 ? 0.631 -3.957 -21.492 1.00 92.19 76 TYR A N 1
ATOM 586 C CA . TYR A 1 76 ? 0.269 -2.545 -21.679 1.00 92.19 76 TYR A CA 1
ATOM 587 C C . TYR A 1 76 ? -1.248 -2.268 -21.621 1.00 92.19 76 TYR A C 1
ATOM 589 O O . TYR A 1 76 ? -1.738 -1.266 -22.130 1.00 92.19 76 TYR A O 1
ATOM 597 N N . GLY A 1 77 ? -2.010 -3.165 -20.985 1.00 87.44 77 GLY A N 1
ATOM 598 C CA . GLY A 1 77 ? -3.460 -3.067 -20.882 1.00 87.44 77 GLY A CA 1
ATOM 599 C C . GLY A 1 77 ? -3.909 -1.912 -19.987 1.00 87.44 77 GLY A C 1
ATOM 600 O O . GLY A 1 77 ? -3.307 -1.638 -18.946 1.00 87.44 77 GLY A O 1
ATOM 601 N N . GLY A 1 78 ? -5.018 -1.281 -20.373 1.00 85.69 78 GLY A N 1
ATOM 602 C CA . GLY A 1 78 ? -5.588 -0.110 -19.709 1.00 85.69 78 GLY A CA 1
ATOM 603 C C . GLY A 1 78 ? -5.283 1.193 -20.442 1.00 85.69 78 GLY A C 1
ATOM 604 O O . GLY A 1 78 ? -4.814 1.195 -21.574 1.00 85.69 78 GLY A O 1
ATOM 605 N N . SER A 1 79 ? -5.600 2.316 -19.801 1.00 83.62 79 SER A N 1
ATOM 606 C CA . SER A 1 79 ? -5.337 3.652 -20.336 1.00 83.62 79 SER A CA 1
ATOM 607 C C . SER A 1 79 ? -4.501 4.438 -19.331 1.00 83.62 79 SER A C 1
ATOM 609 O O . SER A 1 79 ? -4.897 4.576 -18.169 1.00 83.62 79 SER A O 1
ATOM 611 N N . ASN A 1 80 ? -3.341 4.932 -19.776 1.00 83.50 80 ASN A N 1
ATOM 612 C CA . ASN A 1 80 ? -2.442 5.801 -19.009 1.00 83.50 80 ASN A CA 1
ATOM 613 C C . ASN A 1 80 ? -2.031 5.231 -17.635 1.00 83.50 80 ASN A C 1
ATOM 615 O O . ASN A 1 80 ? -1.946 5.966 -16.651 1.00 83.50 80 ASN A O 1
ATOM 619 N N . GLY A 1 81 ? -1.854 3.909 -17.523 1.00 86.44 81 GLY A N 1
ATOM 620 C CA . GLY A 1 81 ? -1.421 3.258 -16.279 1.00 86.44 81 GLY A CA 1
ATOM 621 C C . GLY A 1 81 ? -2.377 3.385 -15.082 1.00 86.44 81 GLY A C 1
ATOM 622 O O . GLY A 1 81 ? -1.994 3.051 -13.959 1.00 86.44 81 GLY A O 1
ATOM 623 N N . ASN A 1 82 ? -3.610 3.869 -15.269 1.00 89.12 82 ASN A N 1
ATOM 624 C CA . ASN A 1 82 ? -4.539 4.090 -14.163 1.00 89.12 82 ASN A CA 1
ATOM 625 C C . ASN A 1 82 ? -5.280 2.801 -13.776 1.00 89.12 82 ASN A C 1
ATOM 627 O O . ASN A 1 82 ? -6.021 2.229 -14.575 1.00 89.12 82 ASN A O 1
ATOM 631 N N . GLY A 1 83 ? -5.100 2.351 -12.531 1.00 91.38 83 GLY A N 1
ATOM 632 C CA . GLY A 1 83 ? -5.825 1.199 -11.983 1.00 91.38 83 GLY A CA 1
ATOM 633 C C . GLY A 1 83 ? -5.517 -0.131 -12.683 1.00 91.38 83 GLY A C 1
ATOM 634 O O . GLY A 1 83 ? -6.368 -1.019 -12.699 1.00 91.38 83 GLY A O 1
ATOM 635 N N . VAL A 1 84 ? -4.328 -0.256 -13.287 1.00 95.81 84 VAL A N 1
ATOM 636 C CA . VAL A 1 84 ? -3.889 -1.441 -14.046 1.00 95.81 84 VAL A CA 1
ATOM 637 C C . VAL A 1 84 ? -3.411 -2.568 -13.128 1.00 95.81 84 VAL A C 1
ATOM 639 O O . VAL A 1 84 ? -3.765 -3.732 -13.330 1.00 95.81 84 VAL A O 1
ATOM 642 N N . LEU A 1 85 ? -2.603 -2.218 -12.126 1.00 97.12 85 LEU A N 1
ATOM 643 C CA . LEU A 1 85 ? -1.992 -3.149 -11.180 1.00 97.12 85 LEU A CA 1
ATOM 644 C C . LEU A 1 85 ? -2.795 -3.155 -9.874 1.00 97.12 85 LEU A C 1
ATOM 646 O O . LEU A 1 85 ? -2.955 -2.115 -9.232 1.00 97.12 85 LEU A O 1
ATOM 650 N N . THR A 1 86 ? -3.305 -4.328 -9.512 1.00 97.38 86 THR A N 1
ATOM 651 C CA . THR A 1 86 ? -4.075 -4.618 -8.293 1.00 97.38 86 THR A CA 1
ATOM 652 C C . THR A 1 86 ? -3.196 -5.307 -7.254 1.00 97.38 86 THR A C 1
ATOM 654 O O . THR A 1 86 ? -2.121 -5.802 -7.589 1.00 97.38 86 THR A O 1
ATOM 657 N N . TRP A 1 87 ? -3.637 -5.314 -6.000 1.00 98.19 87 TRP A N 1
ATOM 658 C CA . TRP A 1 87 ? -2.854 -5.766 -4.853 1.00 98.19 87 TRP A CA 1
ATOM 659 C C . TRP A 1 87 ? -3.776 -6.308 -3.750 1.00 98.19 87 TRP A C 1
ATOM 661 O O . TRP A 1 87 ? -4.931 -5.887 -3.662 1.00 98.19 87 TRP A O 1
ATOM 671 N N . SER A 1 88 ? -3.263 -7.216 -2.914 1.00 97.50 88 SER A N 1
ATOM 672 C CA . SER A 1 88 ? -3.929 -7.702 -1.697 1.00 97.50 88 SER A CA 1
ATOM 673 C C . SER A 1 88 ? -2.940 -7.782 -0.534 1.00 97.50 88 SER A C 1
ATOM 675 O O . SER A 1 88 ? -1.775 -8.130 -0.726 1.00 97.50 88 SER A O 1
ATOM 677 N N . ILE A 1 89 ? -3.440 -7.559 0.683 1.00 97.38 89 ILE A N 1
ATOM 678 C CA . ILE A 1 89 ? -2.684 -7.716 1.931 1.00 97.38 89 ILE A CA 1
ATOM 679 C C . ILE A 1 89 ? -2.190 -9.154 2.163 1.00 97.38 89 ILE A C 1
ATOM 681 O O . ILE A 1 89 ? -1.211 -9.361 2.876 1.00 97.38 89 ILE A O 1
ATOM 685 N N . ASP A 1 90 ? -2.824 -10.150 1.540 1.00 97.75 90 ASP A N 1
ATOM 686 C CA . ASP A 1 90 ? -2.421 -11.561 1.659 1.00 97.75 90 ASP A CA 1
ATOM 687 C C . ASP A 1 90 ? -1.128 -11.869 0.895 1.00 97.75 90 ASP A C 1
ATOM 689 O O . ASP A 1 90 ? -0.415 -12.823 1.204 1.00 97.75 90 ASP A O 1
ATOM 693 N N . ARG A 1 91 ? -0.822 -11.057 -0.121 1.00 97.88 91 ARG A N 1
ATOM 694 C CA . ARG A 1 91 ? 0.382 -11.162 -0.946 1.00 97.88 91 ARG A CA 1
ATOM 695 C C . ARG A 1 91 ? 1.029 -9.778 -1.030 1.00 97.88 91 ARG A C 1
ATOM 697 O O . ARG A 1 91 ? 1.006 -9.149 -2.087 1.00 97.88 91 ARG A O 1
ATOM 704 N N . PRO A 1 92 ? 1.602 -9.280 0.081 1.00 97.25 92 PRO A N 1
ATOM 705 C CA . PRO A 1 92 ? 1.933 -7.870 0.222 1.00 97.25 92 PRO A CA 1
ATOM 706 C C . PRO A 1 92 ? 3.020 -7.401 -0.744 1.00 97.25 92 PRO A C 1
ATOM 708 O O . PRO A 1 92 ? 3.073 -6.210 -1.009 1.00 97.25 92 PRO A O 1
ATOM 711 N N . ASN A 1 93 ? 3.821 -8.298 -1.323 1.00 97.56 93 ASN A N 1
ATOM 712 C CA . ASN A 1 93 ? 4.858 -7.958 -2.303 1.00 97.56 93 ASN A CA 1
ATOM 713 C C . ASN A 1 93 ? 4.469 -8.299 -3.752 1.00 97.56 93 ASN A C 1
ATOM 715 O O . ASN A 1 93 ? 5.332 -8.316 -4.624 1.00 97.56 93 ASN A O 1
ATOM 719 N N . GLU A 1 94 ? 3.192 -8.588 -4.030 1.00 98.50 94 GLU A N 1
ATOM 720 C CA . GLU A 1 94 ? 2.731 -8.974 -5.367 1.00 98.50 94 GLU A CA 1
ATOM 721 C C . GLU A 1 94 ? 1.783 -7.940 -5.979 1.00 98.50 94 GLU A C 1
ATOM 723 O O . GLU A 1 94 ? 0.796 -7.521 -5.374 1.00 98.50 94 GLU A O 1
ATOM 728 N N . LEU A 1 95 ? 2.049 -7.572 -7.231 1.00 98.44 95 LEU A N 1
ATOM 729 C CA . LEU A 1 95 ? 1.142 -6.799 -8.073 1.00 98.44 95 LEU A CA 1
ATOM 730 C C . LEU A 1 95 ? 0.524 -7.717 -9.123 1.00 98.44 95 LEU A C 1
ATOM 732 O O . LEU A 1 95 ? 1.235 -8.381 -9.871 1.00 98.44 95 LEU A O 1
ATOM 736 N N . ARG A 1 96 ? -0.803 -7.717 -9.237 1.00 98.38 96 ARG A N 1
ATOM 737 C CA . ARG A 1 96 ? -1.526 -8.475 -10.265 1.00 98.38 96 ARG A CA 1
ATOM 738 C C . ARG A 1 96 ? -2.124 -7.537 -11.300 1.00 98.38 96 ARG A C 1
ATOM 740 O O . ARG A 1 96 ? -2.930 -6.666 -10.970 1.00 98.38 96 ARG A O 1
ATOM 747 N N . CYS A 1 97 ? -1.782 -7.724 -12.570 1.00 97.88 97 CYS A N 1
ATOM 748 C CA . CYS A 1 97 ? -2.440 -7.003 -13.654 1.00 97.88 97 CYS A CA 1
ATOM 749 C C . CYS A 1 97 ? -3.896 -7.462 -13.798 1.00 97.88 97 CYS A C 1
ATOM 751 O O . CYS A 1 97 ? -4.157 -8.648 -13.975 1.00 97.88 97 CYS A O 1
ATOM 753 N N . ARG A 1 98 ? -4.852 -6.527 -13.800 1.00 97.19 98 ARG A N 1
ATOM 754 C CA . ARG A 1 98 ? -6.276 -6.862 -13.988 1.00 97.19 98 ARG A CA 1
ATOM 755 C C . ARG A 1 98 ? -6.676 -7.206 -15.429 1.00 97.19 98 ARG A C 1
ATOM 757 O O . ARG A 1 98 ? -7.825 -7.567 -15.647 1.00 97.19 98 ARG A O 1
ATOM 764 N N . TYR A 1 99 ? -5.775 -7.020 -16.398 1.00 96.81 99 TYR A N 1
ATOM 765 C CA . TYR A 1 99 ? -6.048 -7.243 -17.825 1.00 96.81 99 TYR A CA 1
ATOM 766 C C . TYR A 1 99 ? -5.476 -8.569 -18.325 1.00 96.81 99 TYR A C 1
ATOM 768 O O . TYR A 1 99 ? -6.201 -9.347 -18.929 1.00 96.81 99 TYR A O 1
ATOM 776 N N . CYS A 1 100 ? -4.191 -8.837 -18.071 1.00 97.25 100 CYS A N 1
ATOM 777 C CA . CYS A 1 100 ? -3.534 -10.072 -18.517 1.00 97.25 100 CYS A CA 1
ATOM 778 C C . CYS A 1 100 ? -3.185 -11.028 -17.375 1.00 97.25 100 CYS A C 1
ATOM 780 O O . CYS A 1 100 ? -2.459 -11.990 -17.596 1.00 97.25 100 CYS A O 1
ATOM 782 N N . GLU A 1 101 ? -3.611 -10.719 -16.148 1.00 97.75 101 GLU A N 1
ATOM 783 C CA . GLU A 1 101 ? -3.426 -11.564 -14.963 1.00 97.75 101 GLU A CA 1
ATOM 784 C C . GLU A 1 101 ? -1.983 -11.841 -14.527 1.00 97.75 101 GLU A C 1
ATOM 786 O O . GLU A 1 101 ? -1.771 -12.535 -13.532 1.00 97.75 101 GLU A O 1
ATOM 791 N N . ASN A 1 1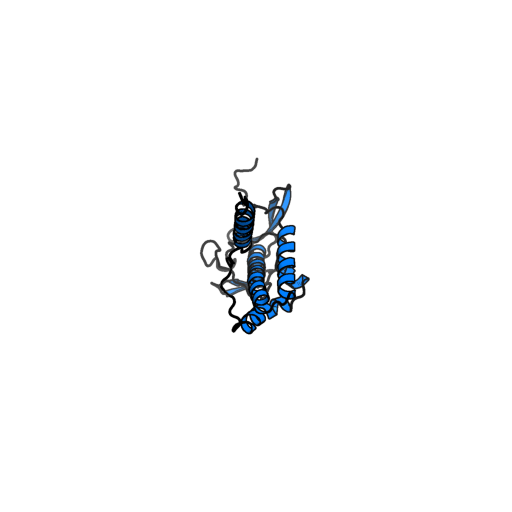02 ? -0.994 -11.258 -15.210 1.00 97.88 102 ASN A N 1
ATOM 792 C CA . ASN A 1 102 ? 0.408 -11.380 -14.836 1.00 97.88 102 ASN A CA 1
ATOM 793 C C . ASN A 1 102 ? 0.598 -10.919 -13.386 1.00 97.88 102 ASN A C 1
ATOM 795 O O . ASN A 1 102 ? 0.197 -9.807 -13.024 1.00 97.88 102 ASN A O 1
ATOM 799 N N . VAL A 1 103 ? 1.204 -11.790 -12.586 1.00 98.44 103 VAL A N 1
ATOM 800 C CA . VAL A 1 103 ? 1.602 -11.518 -11.206 1.00 98.44 103 VAL A CA 1
ATOM 801 C C . VAL A 1 103 ? 3.066 -11.117 -11.230 1.00 98.44 103 VAL A C 1
ATOM 803 O O . VAL A 1 103 ? 3.872 -11.818 -11.833 1.00 98.44 103 VAL A O 1
ATOM 806 N N . ILE A 1 104 ? 3.390 -9.987 -10.615 1.00 98.44 104 ILE A N 1
ATOM 807 C CA . ILE A 1 104 ? 4.732 -9.419 -10.491 1.00 98.44 104 ILE A CA 1
ATOM 808 C C . ILE A 1 104 ? 5.082 -9.455 -9.008 1.00 98.44 104 ILE A C 1
ATOM 810 O O . ILE A 1 104 ? 4.447 -8.749 -8.223 1.00 98.44 104 ILE A O 1
ATOM 814 N N . SER A 1 105 ? 6.049 -10.280 -8.624 1.00 98.06 105 SER A N 1
ATOM 815 C CA . SER A 1 105 ? 6.472 -10.440 -7.230 1.00 98.06 105 SER A CA 1
ATOM 816 C C . SER A 1 105 ? 7.728 -9.607 -7.030 1.00 98.06 105 SER A C 1
ATOM 818 O O . SER A 1 105 ? 8.750 -9.941 -7.609 1.00 98.06 105 SER A O 1
ATOM 820 N N . LEU A 1 106 ? 7.656 -8.510 -6.276 1.00 96.31 106 LEU A N 1
ATOM 821 C CA . LEU A 1 106 ? 8.765 -7.563 -6.150 1.00 96.31 106 LEU A CA 1
ATOM 822 C C . LEU A 1 106 ? 9.738 -7.966 -5.025 1.00 96.31 106 LEU A C 1
ATOM 824 O O . LEU A 1 106 ? 9.279 -8.244 -3.911 1.00 96.31 106 LEU A O 1
ATOM 828 N N . PRO A 1 107 ? 11.064 -7.950 -5.274 1.00 96.19 107 PRO A N 1
ATOM 829 C CA . PRO A 1 107 ? 11.730 -7.679 -6.561 1.00 96.19 107 PRO A CA 1
ATOM 830 C C . PRO A 1 107 ? 11.543 -8.817 -7.588 1.00 96.19 107 PRO A C 1
ATOM 832 O O . PRO A 1 107 ? 11.555 -9.985 -7.210 1.00 96.19 107 PRO A O 1
ATOM 835 N N . ASP A 1 108 ? 11.400 -8.470 -8.876 1.00 96.81 108 ASP A N 1
ATOM 836 C CA . ASP A 1 108 ? 11.096 -9.416 -9.967 1.00 96.81 108 ASP A CA 1
ATOM 837 C C . ASP A 1 108 ? 12.178 -9.397 -11.061 1.00 96.81 108 ASP A C 1
ATOM 839 O O . ASP A 1 108 ? 12.372 -8.376 -11.725 1.00 96.81 108 ASP A O 1
ATOM 843 N N . ASP A 1 109 ? 12.838 -10.532 -11.306 1.00 97.31 109 ASP A N 1
ATOM 844 C CA . ASP A 1 109 ? 13.919 -10.650 -12.301 1.00 97.31 109 ASP A CA 1
ATOM 845 C C . ASP A 1 109 ? 13.456 -10.420 -13.748 1.00 97.31 109 ASP A C 1
ATOM 847 O O . ASP A 1 109 ? 14.266 -10.101 -14.619 1.00 97.31 109 ASP A O 1
ATOM 851 N N . ARG A 1 110 ? 12.155 -10.571 -14.037 1.00 97.44 110 ARG A N 1
ATOM 852 C CA . ARG A 1 110 ? 11.603 -10.314 -15.380 1.00 97.44 110 ARG A CA 1
ATOM 853 C C . ARG A 1 110 ? 11.472 -8.823 -15.668 1.00 97.44 110 ARG A C 1
ATOM 855 O O . ARG A 1 110 ? 11.499 -8.421 -16.830 1.00 97.44 110 ARG A O 1
ATOM 862 N N . TYR A 1 111 ? 11.312 -8.017 -14.620 1.00 97.25 111 TYR A N 1
ATOM 863 C CA . TYR A 1 111 ? 11.111 -6.571 -14.701 1.00 97.25 111 TYR A CA 1
ATOM 864 C C . TYR A 1 111 ? 12.041 -5.851 -13.713 1.00 97.25 111 TYR A C 1
ATOM 866 O O . TYR A 1 111 ? 11.564 -5.193 -12.784 1.00 97.25 111 TYR A O 1
ATOM 874 N N . PRO A 1 112 ? 13.369 -5.989 -13.873 1.00 97.19 112 PRO A N 1
ATOM 875 C CA . PRO A 1 112 ? 14.320 -5.506 -12.886 1.00 97.19 112 PRO A CA 1
ATOM 876 C C . PRO A 1 112 ? 14.327 -3.970 -12.848 1.00 97.19 112 PRO A C 1
ATOM 878 O O . PRO A 1 112 ? 14.577 -3.308 -13.856 1.00 97.19 112 PRO A O 1
ATOM 881 N N . GLU A 1 113 ? 14.066 -3.385 -11.677 1.00 96.62 113 GLU A N 1
ATOM 882 C CA . GLU A 1 113 ? 14.065 -1.927 -11.485 1.00 96.62 113 GLU A CA 1
ATOM 883 C C . GLU A 1 113 ? 15.482 -1.380 -11.222 1.00 96.62 113 GLU A C 1
ATOM 885 O O . GLU A 1 113 ? 15.769 -0.815 -10.165 1.00 96.62 113 GLU A O 1
ATOM 890 N N . THR A 1 114 ? 16.397 -1.593 -12.174 1.00 96.50 114 THR A N 1
ATOM 891 C CA . THR A 1 114 ? 17.817 -1.202 -12.060 1.00 96.50 114 THR A CA 1
ATOM 892 C C . THR A 1 114 ? 18.069 0.283 -12.296 1.00 96.50 114 THR A C 1
ATOM 894 O O . THR A 1 114 ? 19.093 0.806 -11.858 1.00 96.50 114 THR A O 1
ATOM 897 N N . GLU A 1 115 ? 17.157 0.970 -12.980 1.00 95.81 115 GLU A N 1
ATOM 898 C CA . GLU A 1 115 ? 17.285 2.392 -13.282 1.00 95.81 115 GLU A CA 1
ATOM 899 C C . GLU A 1 115 ? 16.715 3.256 -12.154 1.00 95.81 115 GLU A C 1
ATOM 901 O O . GLU A 1 115 ? 15.833 2.836 -11.403 1.00 95.81 115 GLU A O 1
ATOM 906 N N . ARG A 1 116 ? 17.205 4.498 -12.032 1.00 93.19 116 ARG A N 1
ATOM 907 C CA . ARG A 1 116 ? 16.770 5.435 -10.983 1.00 93.19 116 ARG A CA 1
ATOM 908 C C . ARG A 1 116 ? 16.379 6.792 -11.548 1.00 93.19 116 ARG A C 1
ATOM 910 O O . ARG A 1 116 ? 17.134 7.414 -12.291 1.00 93.19 116 ARG A O 1
ATOM 917 N N . LEU A 1 117 ? 15.180 7.264 -11.207 1.00 89.25 117 LEU A N 1
ATOM 918 C CA . LEU A 1 117 ? 14.751 8.633 -11.469 1.00 89.25 117 LEU A CA 1
ATOM 919 C C . LEU A 1 117 ? 15.211 9.486 -10.290 1.00 89.25 117 LEU A C 1
ATOM 921 O O . LEU A 1 117 ? 14.589 9.455 -9.230 1.00 89.25 117 LEU A O 1
ATOM 925 N N . VAL A 1 118 ? 16.311 10.207 -10.493 1.00 89.06 118 VAL A N 1
ATOM 926 C CA . VAL A 1 118 ? 16.974 11.014 -9.463 1.00 89.06 118 VAL A CA 1
ATOM 927 C C . VAL A 1 118 ? 16.534 12.476 -9.556 1.00 89.06 118 VAL A C 1
ATOM 929 O O . VAL A 1 118 ? 16.483 13.064 -10.641 1.00 89.06 118 VAL A O 1
ATOM 932 N N . GLY A 1 119 ? 16.231 13.073 -8.409 1.00 83.25 119 GLY A N 1
ATOM 933 C CA . GLY A 1 119 ? 15.915 14.487 -8.246 1.00 83.25 119 GLY A CA 1
ATOM 934 C C . GLY A 1 119 ? 16.307 14.978 -6.856 1.00 83.25 119 GLY A C 1
ATOM 935 O O . GLY A 1 119 ? 16.908 14.241 -6.082 1.00 83.25 119 GLY A O 1
ATOM 936 N N . GLN A 1 120 ? 15.961 16.224 -6.548 1.00 83.50 120 GLN A N 1
ATOM 937 C CA . GLN A 1 120 ? 16.129 16.798 -5.215 1.00 83.50 120 GLN A CA 1
ATOM 938 C C . GLN A 1 120 ? 14.770 17.230 -4.667 1.00 83.50 120 GLN A C 1
ATOM 940 O O . GLN A 1 120 ? 13.900 17.636 -5.442 1.00 83.50 120 GLN A O 1
ATOM 945 N N . ASN A 1 121 ? 14.579 17.122 -3.355 1.00 79.50 121 ASN A N 1
ATOM 946 C CA . ASN A 1 121 ? 13.441 17.742 -2.680 1.00 79.50 121 ASN A CA 1
ATOM 947 C C . ASN A 1 121 ? 13.717 19.232 -2.384 1.00 79.50 121 ASN A C 1
ATOM 949 O O . ASN A 1 121 ? 14.777 19.762 -2.716 1.00 79.50 121 ASN A O 1
ATOM 953 N N . GLU A 1 122 ? 12.771 19.908 -1.732 1.00 78.38 122 GLU A N 1
ATOM 954 C CA . GLU A 1 122 ? 12.875 21.340 -1.399 1.00 78.38 122 GLU A CA 1
ATOM 955 C C . GLU A 1 122 ? 13.997 21.681 -0.396 1.00 78.38 122 GLU A C 1
ATOM 957 O O . GLU A 1 122 ? 14.340 22.850 -0.237 1.00 78.38 122 GLU A O 1
ATOM 962 N N . LEU A 1 123 ? 14.597 20.686 0.268 1.00 81.75 123 LEU A N 1
ATOM 963 C CA . LEU A 1 123 ? 15.796 20.871 1.094 1.00 81.75 123 LEU A CA 1
ATOM 964 C C . LEU A 1 123 ? 17.106 20.632 0.332 1.00 81.75 123 LEU A C 1
ATOM 966 O O . LEU A 1 123 ? 18.184 20.786 0.906 1.00 81.75 123 LEU A O 1
ATOM 970 N N . GLY A 1 124 ? 17.040 20.246 -0.943 1.00 81.44 124 GLY A N 1
ATOM 971 C CA . GLY A 1 124 ? 18.209 19.852 -1.726 1.00 81.44 124 GLY A CA 1
ATOM 972 C C . GLY A 1 124 ? 18.685 18.420 -1.461 1.00 81.44 124 GLY A C 1
ATOM 973 O O . GLY A 1 124 ? 19.729 18.027 -1.984 1.00 81.44 124 GLY A O 1
ATOM 974 N N . GLU A 1 125 ? 17.939 17.629 -0.684 1.00 84.25 125 GLU A N 1
ATOM 975 C CA . GLU A 1 125 ? 18.253 16.218 -0.444 1.00 84.25 125 GLU A CA 1
ATOM 976 C C . GLU A 1 125 ? 17.963 15.405 -1.705 1.00 84.25 125 GLU A C 1
ATOM 978 O O . GLU A 1 125 ? 16.929 15.592 -2.354 1.00 84.25 125 GLU A O 1
ATOM 983 N N . GLU A 1 126 ? 18.871 14.495 -2.059 1.00 86.06 126 GLU A N 1
ATOM 984 C CA . GLU A 1 126 ? 18.690 13.622 -3.215 1.00 86.06 126 GLU A CA 1
ATOM 985 C C . GLU A 1 126 ? 17.609 12.570 -2.942 1.00 86.06 126 GLU A C 1
ATOM 987 O O . GLU A 1 126 ? 17.627 11.871 -1.930 1.00 86.06 126 GLU A O 1
ATOM 992 N N . VAL A 1 127 ? 16.686 12.426 -3.889 1.00 86.50 127 VAL A N 1
ATOM 993 C CA . VAL A 1 127 ? 15.643 11.403 -3.876 1.00 86.50 127 VAL A CA 1
ATOM 994 C C . VAL A 1 127 ? 15.687 10.640 -5.190 1.00 86.50 127 VAL A C 1
ATOM 996 O O . VAL A 1 127 ? 15.765 11.235 -6.265 1.00 86.50 127 VAL A O 1
ATOM 999 N N . ALA A 1 128 ? 15.614 9.312 -5.112 1.00 89.06 128 ALA A N 1
ATOM 1000 C CA . ALA A 1 128 ? 15.765 8.449 -6.273 1.00 89.06 128 ALA A CA 1
ATOM 1001 C C . ALA A 1 128 ? 14.724 7.322 -6.300 1.00 89.06 128 ALA A C 1
ATOM 1003 O O . ALA A 1 128 ? 14.751 6.436 -5.446 1.00 89.06 128 ALA A O 1
ATOM 1004 N N . PHE A 1 129 ? 13.854 7.329 -7.314 1.00 90.56 129 PHE A N 1
ATOM 1005 C CA . PHE A 1 129 ? 12.830 6.299 -7.521 1.00 90.56 129 PHE A CA 1
ATOM 1006 C C . PHE A 1 129 ? 13.331 5.186 -8.443 1.00 90.56 129 PHE A C 1
ATOM 1008 O O . PHE A 1 129 ? 13.745 5.503 -9.561 1.00 90.56 129 PHE A O 1
ATOM 1015 N N . PRO A 1 130 ? 13.266 3.909 -8.030 1.00 94.00 130 PRO A N 1
ATOM 1016 C CA . PRO A 1 130 ? 13.605 2.798 -8.909 1.00 94.00 130 PRO A CA 1
ATOM 1017 C C . PRO A 1 130 ? 12.555 2.655 -10.020 1.00 94.00 130 PRO A C 1
ATOM 1019 O O . PRO A 1 130 ? 11.373 2.944 -9.807 1.00 94.00 130 PRO A O 1
ATOM 1022 N N . TYR A 1 131 ? 12.989 2.245 -11.210 1.00 95.56 131 TYR A N 1
ATOM 1023 C CA . TYR A 1 131 ? 12.090 1.875 -12.299 1.00 95.56 131 TYR A CA 1
ATOM 1024 C C . TYR A 1 131 ? 12.715 0.850 -13.241 1.00 95.56 131 TYR A C 1
ATOM 1026 O O . TYR A 1 131 ? 13.930 0.782 -13.420 1.00 95.56 131 TYR A O 1
ATOM 1034 N N . TYR A 1 132 ? 11.852 0.060 -13.869 1.00 96.81 132 TYR A N 1
ATOM 1035 C CA . TYR A 1 132 ? 12.188 -0.844 -14.961 1.00 96.81 132 TYR A CA 1
ATOM 1036 C C . TYR A 1 132 ? 12.035 -0.120 -16.304 1.00 96.81 132 TYR A C 1
ATOM 1038 O O . TYR A 1 132 ? 11.078 0.635 -16.500 1.00 96.81 132 TYR A O 1
ATOM 1046 N N . VAL A 1 133 ? 12.950 -0.371 -17.242 1.00 96.12 133 VAL A N 1
ATOM 1047 C CA . VAL A 1 133 ? 12.837 0.073 -18.638 1.00 96.12 133 VAL A CA 1
ATOM 1048 C C . VAL A 1 133 ? 12.541 -1.129 -19.514 1.00 96.12 133 VAL A C 1
ATOM 1050 O O . VAL A 1 133 ? 13.340 -2.062 -19.577 1.00 96.12 133 VAL A O 1
ATOM 1053 N N . ASN A 1 134 ? 11.417 -1.093 -20.227 1.00 92.50 134 ASN A N 1
ATOM 1054 C CA . ASN A 1 134 ? 11.127 -2.114 -21.220 1.00 92.50 134 ASN A CA 1
ATOM 1055 C C . ASN A 1 134 ? 12.147 -2.014 -22.376 1.00 92.50 134 ASN A C 1
ATOM 1057 O O . ASN A 1 134 ? 12.268 -0.947 -22.985 1.00 92.50 134 ASN A O 1
ATOM 1061 N N . PRO A 1 135 ? 12.877 -3.096 -22.701 1.00 93.00 135 PRO A N 1
ATOM 1062 C CA . PRO A 1 135 ? 13.948 -3.057 -23.694 1.00 93.00 135 PRO A CA 1
ATOM 1063 C C . PRO A 1 135 ? 13.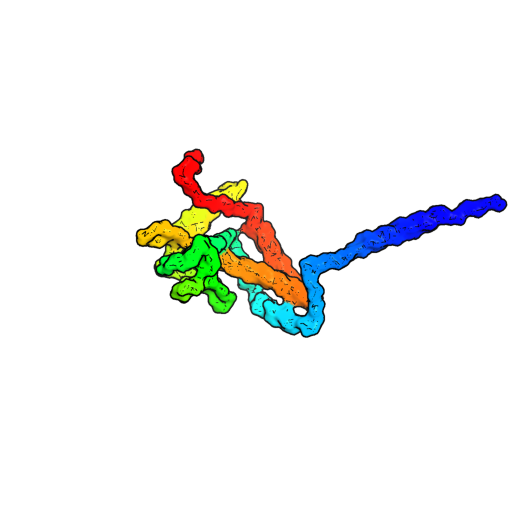444 -2.923 -25.138 1.00 93.00 135 PRO A C 1
ATOM 1065 O O . PRO A 1 135 ? 14.202 -2.496 -26.004 1.00 93.00 135 PRO A O 1
ATOM 1068 N N . GLU A 1 136 ? 12.189 -3.274 -25.417 1.00 89.94 136 GLU A N 1
ATOM 1069 C CA . GLU A 1 136 ? 11.614 -3.248 -26.765 1.00 89.94 136 GLU A CA 1
ATOM 1070 C C . GLU A 1 136 ? 11.114 -1.853 -27.155 1.00 89.94 136 GLU A C 1
ATOM 1072 O O . GLU A 1 136 ? 11.259 -1.443 -28.305 1.00 89.94 136 GLU A O 1
ATOM 1077 N N . ASN A 1 137 ? 10.524 -1.110 -26.212 1.00 88.00 137 ASN A N 1
ATOM 1078 C CA . ASN A 1 137 ? 9.875 0.177 -26.496 1.00 88.00 137 ASN A CA 1
ATOM 1079 C C . ASN A 1 137 ? 10.362 1.352 -25.627 1.00 88.00 137 ASN A C 1
ATOM 1081 O O . ASN A 1 137 ? 9.936 2.487 -25.841 1.00 88.00 137 ASN A O 1
ATOM 1085 N N . GLY A 1 138 ? 11.248 1.108 -24.658 1.00 90.44 138 GLY A N 1
ATOM 1086 C CA . GLY A 1 138 ? 11.807 2.136 -23.778 1.00 90.44 138 GLY A CA 1
ATOM 1087 C C . GLY A 1 138 ? 10.839 2.686 -22.723 1.00 90.44 138 GLY A C 1
ATOM 1088 O O . GLY A 1 138 ? 11.162 3.680 -22.066 1.00 90.44 138 GLY A O 1
ATOM 1089 N N . ALA A 1 139 ? 9.658 2.086 -22.544 1.00 91.12 139 ALA A N 1
ATOM 1090 C CA . ALA A 1 139 ? 8.693 2.517 -21.539 1.00 91.12 139 ALA A CA 1
ATOM 1091 C C . ALA A 1 139 ? 9.236 2.312 -20.117 1.00 91.12 139 ALA A C 1
ATOM 1093 O O . ALA A 1 139 ? 9.870 1.300 -19.814 1.00 91.12 139 ALA A O 1
ATOM 1094 N N . ARG A 1 140 ? 8.962 3.276 -19.231 1.00 93.44 140 ARG A N 1
ATOM 1095 C CA . ARG A 1 140 ? 9.368 3.240 -17.820 1.00 93.44 140 ARG A CA 1
ATOM 1096 C C . ARG A 1 140 ? 8.229 2.709 -16.956 1.00 93.44 140 ARG A C 1
ATOM 1098 O O . ARG A 1 140 ? 7.120 3.235 -17.023 1.00 93.44 140 ARG A O 1
ATOM 1105 N N . HIS A 1 141 ? 8.516 1.734 -16.103 1.00 94.69 141 HIS A N 1
ATOM 1106 C CA . HIS A 1 141 ? 7.556 1.140 -15.174 1.00 94.69 141 HIS A CA 1
ATOM 1107 C C . HIS A 1 141 ? 8.061 1.284 -13.734 1.00 94.69 141 HIS A C 1
ATOM 1109 O O . HIS A 1 141 ? 9.111 0.749 -13.395 1.00 94.69 141 HIS A O 1
ATOM 1115 N N . TYR A 1 142 ? 7.305 1.995 -12.894 1.00 94.25 142 TYR A N 1
ATOM 1116 C CA . TYR A 1 142 ? 7.621 2.245 -11.480 1.00 94.25 142 TYR A CA 1
ATOM 1117 C C . TYR A 1 142 ? 6.859 1.248 -10.593 1.00 94.25 142 TYR A C 1
ATOM 1119 O O . TYR A 1 142 ? 5.881 1.596 -9.928 1.00 94.25 142 TYR A O 1
ATOM 1127 N N . LEU A 1 143 ? 7.259 -0.021 -10.639 1.00 97.12 143 LEU A N 1
ATOM 1128 C CA . LEU A 1 143 ? 6.553 -1.135 -10.008 1.00 97.12 143 LEU A CA 1
ATOM 1129 C C . LEU A 1 143 ? 6.607 -1.035 -8.478 1.00 97.12 143 LEU A C 1
ATOM 1131 O O . LEU A 1 143 ? 5.553 -1.095 -7.842 1.00 97.12 143 LEU A O 1
ATOM 1135 N N . SER A 1 144 ? 7.781 -0.781 -7.888 1.00 96.56 144 SER A N 1
ATOM 1136 C 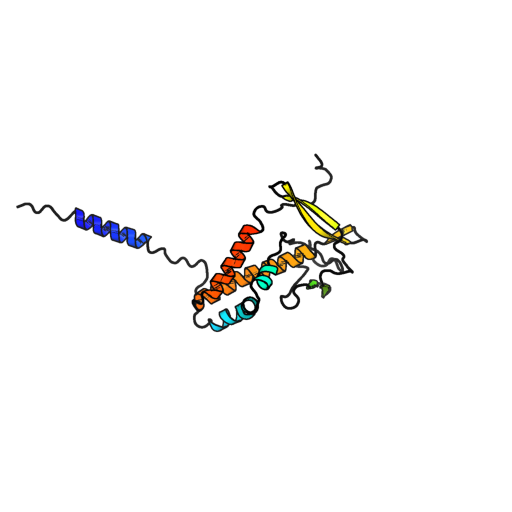CA . SER A 1 144 ? 7.895 -0.519 -6.443 1.00 96.56 144 SER A CA 1
ATOM 1137 C C . SER A 1 144 ? 7.081 0.707 -6.033 1.00 96.56 144 SER A C 1
ATOM 1139 O O . SER A 1 144 ? 6.330 0.659 -5.061 1.00 96.56 144 SER A O 1
ATOM 1141 N N . GLY A 1 145 ? 7.135 1.778 -6.83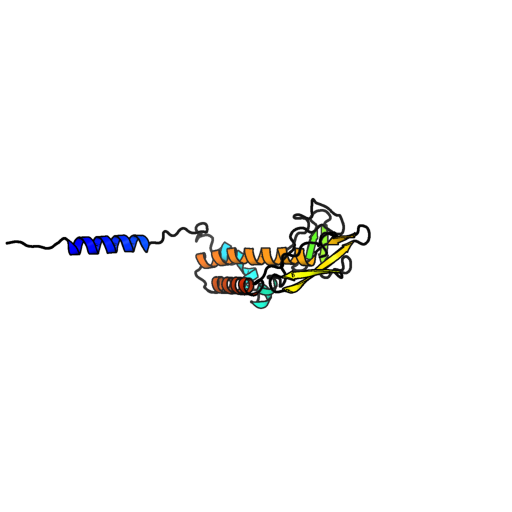2 1.00 94.56 145 GLY A N 1
ATOM 1142 C CA . GLY A 1 145 ? 6.340 2.988 -6.605 1.00 94.56 145 GLY A CA 1
ATOM 1143 C C . GLY A 1 145 ? 4.831 2.725 -6.573 1.00 94.56 145 GLY A C 1
ATOM 1144 O O . GLY A 1 145 ? 4.116 3.317 -5.760 1.00 94.56 145 GLY A O 1
ATOM 1145 N N . GLN A 1 146 ? 4.340 1.821 -7.421 1.00 95.81 146 GLN A N 1
ATOM 1146 C CA . GLN A 1 146 ? 2.937 1.411 -7.435 1.00 95.81 146 GLN A CA 1
ATOM 1147 C C . GLN A 1 146 ? 2.590 0.465 -6.274 1.00 95.81 146 GLN A C 1
ATOM 1149 O O . GLN A 1 146 ? 1.480 0.537 -5.743 1.00 95.81 146 GLN A O 1
ATOM 1154 N N . LEU A 1 147 ? 3.512 -0.399 -5.840 1.00 97.38 147 LEU A N 1
ATOM 1155 C CA . LEU A 1 147 ? 3.322 -1.227 -4.645 1.00 97.38 147 LEU A CA 1
ATOM 1156 C C . LEU A 1 147 ? 3.161 -0.356 -3.392 1.00 97.38 147 LEU A C 1
ATOM 1158 O O . LEU A 1 147 ? 2.211 -0.526 -2.627 1.00 97.38 147 LEU A O 1
ATOM 1162 N N . TRP A 1 148 ? 4.020 0.655 -3.249 1.00 95.88 148 TRP A N 1
ATOM 1163 C CA . TRP A 1 148 ? 3.977 1.642 -2.169 1.00 95.88 148 TRP A CA 1
ATOM 1164 C C . TRP A 1 148 ? 2.647 2.396 -2.098 1.00 95.88 148 TRP A C 1
ATOM 1166 O O . TRP A 1 148 ? 2.148 2.677 -1.006 1.00 95.88 148 TRP A O 1
ATOM 1176 N N . ARG A 1 149 ? 2.016 2.679 -3.247 1.00 95.19 149 ARG A N 1
ATOM 1177 C CA . ARG A 1 149 ? 0.668 3.268 -3.287 1.00 95.19 149 ARG A CA 1
ATOM 1178 C C . ARG A 1 149 ? -0.349 2.374 -2.591 1.00 95.19 149 ARG A C 1
ATOM 1180 O O . ARG A 1 149 ? -1.173 2.879 -1.829 1.00 95.19 149 ARG A O 1
ATOM 1187 N N . HIS A 1 150 ? -0.325 1.077 -2.891 1.00 97.69 150 HIS A N 1
ATOM 1188 C CA . HIS A 1 150 ? -1.270 0.112 -2.330 1.00 97.69 150 HIS A CA 1
ATOM 1189 C C . HIS A 1 150 ? -1.034 -0.100 -0.842 1.00 97.69 150 HIS A C 1
ATOM 1191 O O . HIS A 1 150 ? -1.993 -0.038 -0.077 1.00 97.69 150 HIS A O 1
ATOM 1197 N N . HIS A 1 151 ? 0.226 -0.233 -0.423 1.00 97.75 151 HIS A N 1
ATOM 1198 C CA . HIS A 1 151 ? 0.601 -0.305 0.992 1.00 97.75 151 HIS A CA 1
ATOM 1199 C C . HIS A 1 151 ? 0.080 0.898 1.780 1.00 97.75 151 HIS A C 1
ATOM 1201 O O . HIS A 1 151 ? -0.687 0.737 2.733 1.00 97.75 151 HIS A O 1
ATOM 1207 N N . ARG A 1 152 ? 0.400 2.115 1.321 1.00 95.62 152 ARG A N 1
ATOM 1208 C CA . ARG A 1 152 ? -0.059 3.347 1.972 1.00 95.62 152 ARG A CA 1
ATOM 1209 C C . ARG A 1 152 ? -1.581 3.462 1.956 1.00 95.62 152 ARG A C 1
ATOM 1211 O O . ARG A 1 152 ? -2.176 3.897 2.943 1.00 95.62 152 ARG A O 1
ATOM 1218 N N . GLY A 1 153 ? -2.215 3.104 0.838 1.00 96.25 153 GLY A N 1
ATOM 1219 C CA . GLY A 1 153 ? -3.668 3.125 0.684 1.00 96.25 153 GLY A CA 1
ATOM 1220 C C . GLY A 1 153 ? -4.361 2.202 1.683 1.00 96.25 153 GLY A C 1
ATOM 1221 O O . GLY A 1 153 ? -5.292 2.632 2.363 1.00 96.25 153 GLY A O 1
ATOM 1222 N N . TRP A 1 154 ? -3.860 0.973 1.826 1.00 98.12 154 TRP A N 1
ATOM 1223 C CA . TRP A 1 154 ? -4.348 0.006 2.803 1.00 98.12 154 TRP A CA 1
ATOM 1224 C C . TRP A 1 154 ? -4.183 0.526 4.232 1.00 98.12 154 TRP A C 1
ATOM 1226 O O . TRP A 1 154 ? -5.173 0.623 4.952 1.00 98.12 154 TRP A O 1
ATOM 1236 N N . LEU A 1 155 ? -2.981 0.967 4.618 1.00 97.88 155 LEU A N 1
ATOM 1237 C CA . LEU A 1 155 ? -2.710 1.453 5.976 1.00 97.88 155 LEU A CA 1
ATOM 1238 C C . LEU A 1 155 ? -3.547 2.694 6.341 1.00 97.88 155 LEU A C 1
ATOM 1240 O O . LEU A 1 155 ? -4.063 2.807 7.454 1.00 97.88 155 LEU A O 1
ATOM 1244 N N . THR A 1 156 ? -3.753 3.606 5.388 1.00 95.56 156 THR A N 1
ATOM 1245 C CA . THR A 1 156 ? -4.655 4.757 5.576 1.00 95.56 156 THR A CA 1
ATOM 1246 C C . THR A 1 156 ? -6.107 4.296 5.749 1.00 95.56 156 THR A C 1
ATOM 1248 O O . THR A 1 156 ? -6.829 4.816 6.599 1.00 95.56 156 THR A O 1
ATOM 1251 N N . GLY A 1 157 ? -6.538 3.284 4.989 1.00 97.25 157 GLY A N 1
ATOM 1252 C CA . GLY A 1 157 ? -7.837 2.632 5.170 1.00 97.25 157 GLY A CA 1
ATOM 1253 C C . GLY A 1 157 ? -7.999 2.027 6.567 1.00 97.25 157 GLY A C 1
ATOM 1254 O O . GLY A 1 157 ? -9.035 2.230 7.206 1.00 97.25 157 GLY A O 1
ATOM 1255 N N . GLN A 1 158 ? -6.949 1.383 7.086 1.00 98.12 158 GLN A N 1
ATOM 1256 C CA . GLN A 1 158 ? -6.942 0.837 8.442 1.00 98.12 158 GLN A CA 1
ATOM 1257 C C . GLN A 1 158 ? -7.102 1.923 9.510 1.00 98.12 158 GLN A C 1
ATOM 1259 O O . GLN A 1 158 ? -7.790 1.682 10.496 1.00 98.12 158 GLN A O 1
ATOM 1264 N N . CYS A 1 159 ? -6.567 3.133 9.314 1.00 97.81 159 CYS A N 1
ATOM 1265 C CA . CYS A 1 159 ? -6.769 4.235 10.264 1.00 97.81 159 CYS A CA 1
ATOM 1266 C C . CYS A 1 159 ? -8.252 4.604 10.419 1.00 97.81 159 CYS A C 1
ATOM 1268 O O . CYS A 1 159 ? -8.724 4.828 11.535 1.00 97.81 159 CYS A O 1
ATOM 1270 N N . ASN A 1 160 ? -9.012 4.600 9.319 1.00 95.75 160 ASN A N 1
ATOM 1271 C CA . ASN A 1 160 ? -10.459 4.816 9.373 1.00 95.75 160 ASN A CA 1
ATOM 1272 C C . ASN A 1 160 ? -11.173 3.668 10.100 1.00 95.75 160 ASN A C 1
ATOM 1274 O O . ASN A 1 160 ? -12.052 3.917 10.925 1.00 95.75 160 ASN A O 1
ATOM 1278 N N . ALA A 1 161 ? -10.796 2.415 9.824 1.00 96.75 161 ALA A N 1
ATOM 1279 C CA . ALA A 1 161 ? -11.373 1.248 10.493 1.00 96.75 161 ALA A CA 1
ATOM 1280 C C . ALA A 1 161 ? -11.097 1.260 12.010 1.00 96.75 161 ALA A C 1
ATOM 1282 O O . ALA A 1 161 ? -12.026 1.107 12.802 1.00 96.75 161 ALA A O 1
ATOM 1283 N N . LEU A 1 162 ? -9.856 1.551 12.411 1.00 97.94 162 LEU A N 1
ATOM 1284 C CA . LEU A 1 162 ? -9.438 1.713 13.807 1.00 97.94 162 LEU A CA 1
ATOM 1285 C C . LEU A 1 162 ? -10.198 2.845 14.502 1.00 97.94 162 LEU A C 1
ATOM 1287 O O . LEU A 1 162 ? -10.659 2.669 15.626 1.00 97.94 162 LEU A O 1
ATOM 1291 N N . GLY A 1 163 ? -10.405 3.981 13.829 1.00 95.38 163 GLY A N 1
ATOM 1292 C CA . GLY A 1 163 ? -11.213 5.079 14.363 1.00 95.38 163 GLY A CA 1
ATOM 1293 C C . GLY A 1 163 ? -12.663 4.669 14.650 1.00 95.38 163 GLY A C 1
ATOM 1294 O O . GLY A 1 163 ? -13.219 5.042 15.685 1.00 95.38 163 GLY A O 1
ATOM 1295 N N . ARG A 1 164 ? -13.268 3.853 13.777 1.00 94.50 164 ARG A N 1
ATOM 1296 C CA . ARG A 1 164 ? -14.621 3.305 13.988 1.00 94.50 164 ARG A CA 1
ATOM 1297 C C . ARG A 1 164 ? -14.651 2.301 15.142 1.00 94.50 164 ARG A C 1
ATOM 1299 O O . ARG A 1 164 ? -15.528 2.408 15.995 1.00 94.50 164 ARG A O 1
ATOM 1306 N N . ALA A 1 165 ? -13.678 1.392 15.213 1.00 96.31 165 ALA A N 1
ATOM 1307 C CA . ALA A 1 165 ? -13.557 0.420 16.301 1.00 96.31 165 ALA A CA 1
ATOM 1308 C C . ALA A 1 165 ? -13.334 1.103 17.664 1.00 96.31 165 ALA A C 1
ATOM 1310 O O . ALA A 1 165 ? -13.966 0.734 18.655 1.00 96.31 165 ALA A O 1
ATOM 1311 N N . TRP A 1 166 ? -12.511 2.158 17.715 1.00 95.88 166 TRP A N 1
ATOM 1312 C CA . TRP A 1 166 ? -12.319 2.984 18.911 1.00 95.88 166 TRP A CA 1
ATOM 1313 C C . TRP A 1 166 ? -13.615 3.646 19.360 1.00 95.88 166 TRP A C 1
ATOM 1315 O O . TRP A 1 166 ? -13.971 3.565 20.531 1.00 95.88 166 TRP A O 1
ATOM 1325 N N . ARG A 1 167 ? -14.356 4.266 18.439 1.00 92.94 167 ARG A N 1
ATOM 1326 C CA . ARG A 1 167 ? -15.634 4.899 18.780 1.00 92.94 167 ARG A CA 1
ATOM 1327 C C . ARG A 1 167 ? -16.691 3.900 19.256 1.00 92.94 167 ARG A C 1
ATOM 1329 O O . ARG A 1 167 ? -17.506 4.274 20.090 1.00 92.94 167 ARG A O 1
ATOM 1336 N N . ALA A 1 168 ? -16.680 2.669 18.745 1.00 93.75 168 ALA A N 1
ATOM 1337 C CA . ALA A 1 168 ? -17.630 1.630 19.140 1.00 93.75 168 ALA A CA 1
ATOM 1338 C C . ALA A 1 168 ? -17.320 1.015 20.513 1.00 93.75 168 ALA A C 1
ATOM 1340 O O . ALA A 1 168 ? -18.234 0.733 21.281 1.00 93.75 168 ALA A O 1
ATOM 1341 N N . THR A 1 169 ? -16.038 0.812 20.827 1.00 95.00 169 THR A N 1
ATOM 1342 C CA . THR A 1 169 ? -15.608 0.024 21.999 1.00 95.00 169 THR A CA 1
ATOM 1343 C C . THR A 1 169 ? -14.993 0.858 23.122 1.00 95.00 169 THR A C 1
ATOM 1345 O O . THR A 1 169 ? -14.946 0.421 24.267 1.00 95.00 169 THR A O 1
ATOM 1348 N N . GLY A 1 170 ? -14.457 2.038 22.803 1.00 93.56 170 GLY A N 1
ATOM 1349 C CA . GLY A 1 170 ? -13.626 2.834 23.703 1.00 93.56 170 GLY A CA 1
ATOM 1350 C C . GLY A 1 170 ? -12.218 2.273 23.942 1.00 93.56 170 GLY A C 1
ATOM 1351 O O . GLY A 1 170 ? -11.483 2.848 24.743 1.00 93.56 170 GLY A O 1
ATOM 1352 N N . ASN A 1 171 ? -11.807 1.189 23.269 1.00 97.12 171 ASN A N 1
ATOM 1353 C CA . ASN A 1 171 ? -10.498 0.569 23.486 1.00 97.12 171 ASN A CA 1
ATOM 1354 C C . ASN A 1 171 ? -9.354 1.503 23.025 1.00 97.12 171 ASN A C 1
ATOM 1356 O O . ASN A 1 171 ? -9.222 1.753 21.820 1.00 97.12 171 ASN A O 1
ATOM 1360 N N . PRO A 1 172 ? -8.503 2.010 23.941 1.00 97.44 172 PRO A N 1
ATOM 1361 C CA . PRO A 1 172 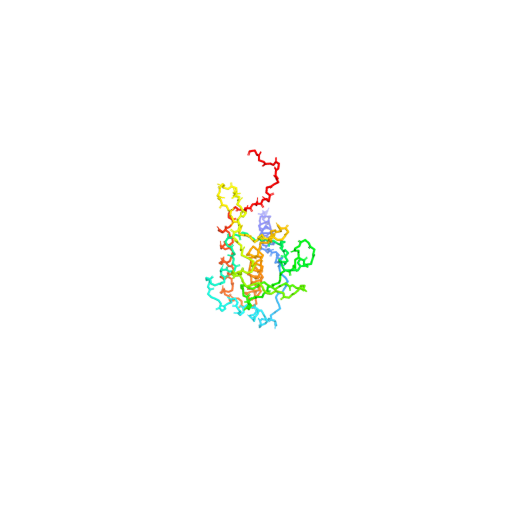? -7.481 3.004 23.612 1.00 97.44 172 PRO A CA 1
ATOM 1362 C C . PRO A 1 172 ? -6.382 2.472 22.685 1.00 97.44 172 PRO A C 1
ATOM 1364 O O . PRO A 1 172 ? -5.713 3.268 22.025 1.00 97.44 172 PRO A O 1
ATOM 1367 N N . GLU A 1 173 ? -6.208 1.153 22.582 1.00 98.19 173 GLU A N 1
ATOM 1368 C CA . GLU A 1 173 ? -5.195 0.560 21.708 1.00 98.19 173 GLU A CA 1
ATOM 1369 C C . GLU A 1 173 ? -5.450 0.883 20.225 1.00 98.19 173 GLU A C 1
ATOM 1371 O O . GLU A 1 173 ? -4.512 1.157 19.477 1.00 98.19 173 GLU A O 1
ATOM 1376 N N . TYR A 1 174 ? -6.717 0.954 19.800 1.00 98.25 174 TYR A N 1
ATOM 1377 C CA . TYR A 1 174 ? -7.059 1.351 18.432 1.00 98.25 174 TYR A CA 1
ATOM 1378 C C . TYR A 1 174 ? -6.605 2.782 18.121 1.00 98.25 174 TYR A C 1
ATOM 1380 O O . TYR A 1 174 ? -6.039 3.041 17.058 1.00 98.25 174 TYR A O 1
ATOM 1388 N N . ALA A 1 175 ? -6.796 3.707 19.066 1.00 97.31 175 ALA A N 1
ATOM 1389 C CA . ALA A 1 175 ? -6.335 5.085 18.929 1.00 97.31 175 ALA A CA 1
ATOM 1390 C C . ALA A 1 175 ? -4.799 5.173 18.941 1.00 97.31 175 ALA A C 1
ATOM 1392 O O . ALA A 1 175 ? -4.226 5.910 18.137 1.00 97.31 175 ALA A O 1
ATOM 1393 N N . ARG A 1 176 ? -4.121 4.382 19.789 1.00 98.50 176 ARG A N 1
ATOM 1394 C CA . ARG A 1 176 ? -2.651 4.314 19.846 1.00 98.50 176 ARG A CA 1
ATOM 1395 C C . ARG A 1 176 ? -2.047 3.944 18.488 1.00 98.50 176 ARG A C 1
ATOM 1397 O O . ARG A 1 176 ? -1.119 4.612 18.039 1.00 98.50 176 ARG A O 1
ATOM 1404 N N . ARG A 1 177 ? -2.598 2.934 17.801 1.00 98.50 177 ARG A N 1
ATOM 1405 C CA . ARG A 1 177 ? -2.146 2.527 16.455 1.00 98.50 177 ARG A CA 1
ATOM 1406 C C . ARG A 1 177 ? -2.274 3.663 15.437 1.00 98.50 177 ARG A C 1
ATOM 1408 O O . ARG A 1 177 ? -1.344 3.899 14.673 1.00 98.50 177 ARG A O 1
ATOM 1415 N N . VAL A 1 178 ? -3.384 4.407 15.459 1.00 98.25 178 VAL A N 1
ATOM 1416 C CA . VAL A 1 178 ? -3.579 5.573 14.577 1.00 98.25 178 VAL A CA 1
ATOM 1417 C C . VAL A 1 178 ? -2.545 6.664 14.859 1.00 98.25 178 VAL A C 1
ATOM 1419 O O . VAL A 1 178 ? -1.982 7.216 13.917 1.00 98.25 178 VAL A O 1
ATOM 1422 N N . VAL A 1 179 ? -2.245 6.943 16.133 1.00 97.94 179 VAL A N 1
ATOM 1423 C CA . VAL A 1 179 ? -1.211 7.922 16.513 1.00 97.94 179 VAL A CA 1
ATOM 1424 C C . VAL A 1 179 ? 0.147 7.552 15.919 1.00 97.94 179 VAL A C 1
ATOM 1426 O O . VAL A 1 179 ? 0.794 8.421 15.347 1.00 97.94 179 VAL A O 1
ATOM 1429 N N . LEU A 1 180 ? 0.550 6.278 15.970 1.00 97.81 180 LEU A N 1
ATOM 1430 C CA . LEU A 1 180 ? 1.814 5.835 15.367 1.00 97.81 180 LEU A CA 1
ATOM 1431 C C . LEU A 1 180 ? 1.868 6.068 13.854 1.00 97.81 180 LEU A C 1
ATOM 1433 O O . LEU A 1 180 ? 2.893 6.494 13.326 1.00 97.81 180 LEU A O 1
ATOM 1437 N N . VAL A 1 181 ? 0.770 5.794 13.144 1.00 96.62 181 VAL A N 1
ATOM 1438 C CA . VAL A 1 181 ? 0.710 6.018 11.692 1.00 96.62 181 VAL A CA 1
ATOM 1439 C C . VAL A 1 181 ? 0.803 7.510 11.370 1.00 96.62 181 VAL A C 1
ATOM 1441 O O . VAL A 1 181 ? 1.521 7.889 10.446 1.00 96.62 181 VAL A O 1
ATOM 1444 N N . LEU A 1 182 ? 0.107 8.360 12.130 1.00 95.00 182 LEU A N 1
ATOM 1445 C CA . LEU A 1 182 ? 0.151 9.813 11.952 1.00 95.00 182 LEU A CA 1
ATOM 1446 C C . LEU A 1 182 ? 1.529 10.398 12.289 1.00 95.00 182 LEU A C 1
ATOM 1448 O O . LEU A 1 182 ? 2.004 11.265 11.561 1.00 95.00 182 LEU A O 1
ATOM 1452 N N . ASP A 1 183 ? 2.179 9.902 13.341 1.00 94.75 183 ASP A N 1
ATOM 1453 C CA . ASP A 1 183 ? 3.535 10.298 13.730 1.00 94.75 183 ASP A CA 1
ATOM 1454 C C . ASP A 1 183 ? 4.559 9.937 12.643 1.00 94.75 183 ASP A C 1
ATOM 1456 O O . ASP A 1 183 ? 5.308 10.798 12.173 1.00 94.75 183 ASP A O 1
ATOM 1460 N N . LYS A 1 184 ? 4.512 8.700 12.124 1.00 92.31 184 LYS A N 1
ATOM 1461 C CA . LYS A 1 184 ? 5.343 8.301 10.978 1.00 92.31 184 LYS A CA 1
ATOM 1462 C C . LYS A 1 184 ? 5.050 9.159 9.746 1.00 92.31 184 LYS A C 1
ATOM 1464 O O . LYS A 1 184 ? 5.973 9.623 9.088 1.00 92.31 184 LYS A O 1
ATOM 1469 N N . ALA A 1 185 ? 3.782 9.417 9.431 1.00 89.81 185 ALA A N 1
ATOM 1470 C CA . ALA A 1 185 ? 3.417 10.256 8.291 1.00 89.81 185 ALA A CA 1
ATOM 1471 C C . ALA A 1 185 ? 3.967 11.689 8.407 1.00 89.81 185 ALA A C 1
ATOM 1473 O O . ALA A 1 185 ? 4.434 12.242 7.410 1.00 89.81 185 ALA A O 1
ATOM 1474 N N . ALA A 1 186 ? 3.920 12.273 9.607 1.00 87.94 186 ALA A N 1
ATOM 1475 C CA . ALA A 1 186 ? 4.400 13.625 9.877 1.00 87.94 186 ALA A CA 1
ATOM 1476 C C . ALA A 1 186 ? 5.930 13.741 9.808 1.00 87.94 186 ALA A C 1
ATOM 1478 O O . ALA A 1 186 ? 6.449 14.798 9.454 1.00 87.94 186 ALA A O 1
ATOM 1479 N N . THR A 1 187 ? 6.648 12.663 10.125 1.00 85.88 187 THR A N 1
ATOM 1480 C CA . THR A 1 187 ? 8.118 12.640 10.165 1.00 85.88 187 THR A CA 1
ATOM 1481 C C . THR A 1 187 ? 8.763 12.186 8.858 1.00 85.88 187 THR A C 1
ATOM 1483 O O . THR A 1 187 ? 9.905 12.550 8.596 1.00 85.88 187 THR A O 1
ATOM 1486 N N . LEU A 1 188 ? 8.052 11.422 8.022 1.00 80.25 188 LEU A N 1
ATOM 1487 C CA . LEU A 1 188 ? 8.626 10.804 6.822 1.00 80.25 188 LEU A CA 1
ATOM 1488 C C . LEU A 1 188 ? 8.670 11.726 5.602 1.00 80.25 188 LEU A C 1
ATOM 1490 O O . LEU A 1 188 ? 9.576 11.623 4.781 1.00 80.25 188 LEU A O 1
ATOM 1494 N N . TYR A 1 189 ? 7.700 12.633 5.474 1.00 69.19 189 TYR A N 1
ATOM 1495 C CA . TYR A 1 189 ? 7.641 13.581 4.359 1.00 69.19 189 TYR A CA 1
ATOM 1496 C C . TYR A 1 189 ? 7.620 15.032 4.843 1.00 69.19 189 TYR A C 1
ATOM 1498 O O . TYR A 1 189 ? 6.679 15.760 4.512 1.00 69.19 189 TYR A O 1
ATOM 1506 N N . PRO A 1 190 ? 8.638 15.510 5.581 1.00 61.03 190 PRO A N 1
ATOM 1507 C CA . PRO A 1 190 ? 8.721 16.937 5.866 1.00 61.03 190 PRO A CA 1
ATOM 1508 C C . PRO A 1 190 ? 8.777 17.744 4.551 1.00 61.03 190 PRO A C 1
ATOM 1510 O O . PRO A 1 190 ? 8.270 18.864 4.491 1.00 61.03 190 PRO A O 1
ATOM 1513 N N . HIS A 1 191 ? 9.281 17.129 3.467 1.00 65.88 191 HIS A N 1
ATOM 1514 C CA . HIS A 1 191 ? 9.368 17.712 2.128 1.00 65.88 191 HIS A CA 1
ATOM 1515 C C . HIS A 1 191 ? 8.953 16.695 1.067 1.00 65.88 191 HIS A C 1
ATOM 1517 O O . HIS A 1 191 ? 9.656 15.717 0.820 1.00 65.88 191 HIS A O 1
ATOM 1523 N N . TRP A 1 192 ? 7.810 16.925 0.422 1.00 68.06 192 TRP A N 1
ATOM 1524 C CA . TRP A 1 192 ? 7.335 16.065 -0.659 1.00 68.06 192 TRP A CA 1
ATOM 1525 C C . TRP A 1 192 ? 8.239 16.223 -1.895 1.00 68.06 192 TRP A C 1
ATOM 1527 O O . TRP A 1 192 ? 8.280 17.315 -2.463 1.00 68.06 192 TRP A O 1
ATOM 1537 N N . PRO A 1 193 ? 8.955 15.179 -2.356 1.00 69.69 193 PRO A N 1
ATOM 1538 C CA . PRO A 1 193 ? 9.780 15.285 -3.550 1.00 69.69 193 PRO A CA 1
ATOM 1539 C C . PRO A 1 193 ? 8.879 15.349 -4.789 1.00 69.69 193 PRO A C 1
ATOM 1541 O O . PRO A 1 193 ? 8.365 14.341 -5.279 1.00 69.69 193 PRO A O 1
ATOM 1544 N N . ALA A 1 194 ? 8.671 16.558 -5.308 1.00 66.25 194 ALA A N 1
ATOM 1545 C CA . ALA A 1 194 ? 8.004 16.791 -6.582 1.00 66.25 194 ALA A CA 1
ATOM 1546 C C . ALA A 1 194 ? 8.971 16.482 -7.737 1.00 66.25 194 ALA A C 1
ATOM 1548 O O . ALA A 1 194 ? 9.542 17.373 -8.364 1.00 66.25 194 ALA A O 1
ATOM 1549 N N . ILE A 1 195 ? 9.193 15.193 -8.009 1.00 64.44 195 ILE A N 1
ATOM 1550 C CA . ILE A 1 195 ? 10.097 14.783 -9.086 1.00 64.44 195 ILE A CA 1
ATOM 1551 C C . ILE A 1 195 ? 9.343 14.775 -10.409 1.00 64.44 195 ILE A C 1
ATOM 1553 O O . ILE A 1 195 ? 8.533 13.895 -10.699 1.00 64.44 195 ILE A O 1
ATOM 1557 N N . HIS A 1 196 ? 9.634 15.766 -11.242 1.00 58.56 196 HIS A N 1
ATOM 1558 C CA . HIS A 1 196 ? 9.207 15.763 -12.630 1.00 58.56 196 HIS A CA 1
ATOM 1559 C C . HIS A 1 196 ? 10.200 14.966 -13.476 1.00 58.56 196 HIS A C 1
ATOM 1561 O O . HIS A 1 196 ? 11.415 15.137 -13.351 1.00 58.56 196 HIS A O 1
ATOM 1567 N N . ASN A 1 197 ? 9.691 14.145 -14.401 1.00 53.53 197 ASN A N 1
ATOM 1568 C CA . ASN A 1 197 ? 10.502 13.680 -15.523 1.00 53.53 197 ASN A CA 1
ATOM 1569 C C . ASN A 1 197 ? 11.054 14.928 -16.223 1.00 53.53 197 ASN A C 1
ATOM 1571 O O . ASN A 1 197 ? 10.287 15.689 -16.817 1.00 53.53 197 ASN A O 1
ATOM 1575 N N . ARG A 1 198 ? 12.362 15.185 -16.095 1.00 47.88 198 ARG A N 1
ATOM 1576 C CA . ARG A 1 198 ? 12.985 16.370 -16.694 1.00 47.88 198 ARG A CA 1
ATOM 1577 C C . ARG A 1 198 ? 12.674 16.377 -18.192 1.00 47.88 198 ARG A C 1
ATOM 1579 O O . ARG A 1 198 ? 13.053 15.458 -18.914 1.00 47.88 198 ARG A O 1
ATOM 1586 N N . HIS A 1 199 ? 11.979 17.412 -18.660 1.00 39.34 199 HIS A N 1
ATOM 1587 C CA . HIS A 1 199 ? 11.794 17.642 -20.089 1.00 39.34 199 HIS A CA 1
ATOM 1588 C C . HIS A 1 199 ? 13.175 17.953 -20.699 1.00 39.34 199 HIS A C 1
ATOM 1590 O O . HIS A 1 199 ? 13.876 18.807 -20.148 1.00 39.34 199 HIS A O 1
ATOM 1596 N N . PRO A 1 200 ? 13.573 17.366 -21.845 1.00 51.28 200 PRO A N 1
ATOM 1597 C CA . PRO A 1 200 ? 14.929 17.493 -22.410 1.00 51.28 200 PRO A CA 1
ATOM 1598 C C . PRO A 1 200 ? 15.373 18.920 -22.797 1.00 51.28 200 PRO A C 1
ATOM 1600 O O . PRO A 1 200 ? 16.463 19.096 -23.325 1.00 51.28 200 PRO A O 1
ATOM 1603 N N . ARG A 1 201 ? 14.555 19.953 -22.549 1.00 41.81 201 ARG A N 1
ATOM 1604 C CA . ARG A 1 201 ? 14.862 21.362 -22.861 1.00 41.81 201 ARG A CA 1
ATOM 1605 C C . ARG A 1 201 ? 15.154 22.238 -21.640 1.00 41.81 201 ARG A C 1
ATOM 1607 O O . ARG A 1 201 ? 15.566 23.373 -21.829 1.00 41.81 201 ARG A O 1
ATOM 1614 N N . ASN A 1 202 ? 14.970 21.734 -20.419 1.00 37.19 202 ASN A N 1
ATOM 1615 C CA . ASN A 1 202 ? 15.181 22.513 -19.193 1.00 37.19 202 ASN A CA 1
ATOM 1616 C C . ASN A 1 202 ? 16.391 22.000 -18.402 1.00 37.19 202 ASN A C 1
ATOM 1618 O O . ASN A 1 202 ? 16.304 21.740 -17.205 1.00 37.19 202 ASN A O 1
ATOM 1622 N N . VAL A 1 203 ? 17.523 21.863 -19.095 1.00 40.53 203 VAL A N 1
ATOM 1623 C CA . VAL A 1 203 ? 18.844 21.941 -18.465 1.00 40.53 203 VAL A CA 1
ATOM 1624 C C . VAL A 1 203 ? 19.211 23.424 -18.460 1.00 40.53 203 VAL A C 1
ATOM 1626 O O . VAL A 1 203 ? 19.503 23.994 -19.511 1.00 40.53 203 VAL A O 1
ATOM 1629 N N . ARG A 1 204 ? 19.106 24.059 -17.296 1.00 34.09 204 ARG A N 1
ATOM 1630 C CA . ARG A 1 204 ? 19.913 25.232 -16.963 1.00 34.09 204 ARG A CA 1
ATOM 1631 C C . ARG A 1 204 ? 20.893 24.811 -15.889 1.00 34.09 204 ARG A C 1
ATOM 1633 O O . ARG A 1 204 ? 20.457 24.038 -15.008 1.00 34.09 204 ARG A O 1
#

Sequence (204 aa):
MTTRWPCRIVCAAALLAILASYAAAEEHPVYTAIDPAKTAEYESAVERVMAMSDEEMLSYYPELPFIIYTECPNCYGGSNGNGVLTWSIDRPNELRCRYCENVISLPDDRYPETERLVGQNELGEEVAFPYYVNPENGARHYLSGQLWRHHRGWLTGQCNALGRAWRATGNPEYARRVVLVLDKAATLYPHWPAIHNRHPRNVR

Radius of gyration: 26.08 Å; chains: 1; bounding box: 57×65×76 Å

pLDDT: mean 84.55, std 18.1, range [34.09, 98.62]

Foldseek 3Di:
DDPPDDPVVVVVVVVVVVVVVVVPPPCPPPDDDQDLVCLVVLCVLQVVVVPDDLVRLLVLQDLAAADQAFADLPPSDDPRRHPQWDDDPVLLQWTAGPPPRDIARPVHPVFHQPDWQWDAWPVRDIDIQTWGANPPPRDTGRSVRNSSVVSNVVSVVSLVSLVSSCVNPVPCVSVVSNVSNVVCVCPSPPTHRPRDPDDPPPDD

Secondary structure (DSSP, 8-state):
-----SHHHHHHHHHHHHHHHHHS-----SS----GGGHHHHHHHHHHHHTS-HHHHHHTS-SSPPPS----TTT--SSTTTT-EE--TTSTTEEEETTT--EEESS-TTS---EEEEEE-TT--EEEEEEEE-TTT--EE-HHHHHHHHHHHHHHHHHHHHHHHHHHH--HHHHHHHHHHHHHHHHH-SS--------TT---